Protein AF-0000000072976002 (afdb_homodimer)

Nearest PDB structures (foldseek):
  1bcm-assembly1_B  TM=6.463E-01  e=1.129E-05  Muvirus mu
  4fcy-assembly1_A  TM=5.906E-01  e=7.672E-06  Muvirus mu
  7ouf-assembly1_D  TM=6.212E-01  e=3.368E-05  Simian T-lymphotropic virus 1
  7pel-assembly1_D  TM=5.769E-01  e=2.604E-05  Simian T-lymphotropic virus 1
  6ozq-assembly1_A  TM=4.167E-01  e=3.322E-01  Mus musculus

Structure (mmCIF, N/CA/C/O backbone):
data_AF-0000000072976002-model_v1
#
loop_
_entity.id
_entity.type
_entity.pdbx_description
1 polymer 'IS3-family transposase'
#
loop_
_atom_site.group_PDB
_atom_site.id
_atom_site.type_symbol
_atom_site.label_atom_id
_atom_site.label_alt_id
_atom_site.label_comp_id
_atom_site.label_asym_id
_atom_site.label_entity_id
_atom_site.label_seq_id
_atom_site.pdbx_PDB_ins_code
_atom_site.Cartn_x
_atom_site.Cartn_y
_atom_site.Cartn_z
_atom_site.occupancy
_atom_site.B_iso_or_equiv
_atom_site.auth_seq_id
_atom_site.auth_comp_id
_atom_site.auth_asym_id
_atom_site.auth_atom_id
_atom_site.pdbx_PDB_model_num
ATOM 1 N N . MET A 1 1 ? 20.5 -6.934 13.383 1 29.19 1 MET A N 1
ATOM 2 C CA . MET A 1 1 ? 19.312 -7.742 13.117 1 29.19 1 MET A CA 1
ATOM 3 C C . MET A 1 1 ? 18.281 -6.945 12.32 1 29.19 1 MET A C 1
ATOM 5 O O . MET A 1 1 ? 18.062 -5.766 12.602 1 29.19 1 MET A O 1
ATOM 9 N N . ASN A 1 2 ? 18.062 -7.188 10.977 1 39.38 2 ASN A N 1
ATOM 10 C CA . ASN A 1 2 ? 17.438 -6.547 9.828 1 39.38 2 ASN A CA 1
ATOM 11 C C . ASN A 1 2 ? 15.953 -6.297 10.055 1 39.38 2 ASN A C 1
ATOM 13 O O . ASN A 1 2 ? 15.125 -7.176 9.812 1 39.38 2 ASN A O 1
ATOM 17 N N . ARG A 1 3 ? 15.664 -5.523 11.078 1 44.59 3 ARG A N 1
ATOM 18 C CA . ARG A 1 3 ? 14.383 -5.102 11.641 1 44.59 3 ARG A CA 1
ATOM 19 C C . ARG A 1 3 ? 13.391 -4.73 10.539 1 44.59 3 ARG A C 1
ATOM 21 O O . ARG A 1 3 ? 12.203 -4.547 10.797 1 44.59 3 ARG A O 1
ATOM 28 N N . LEU A 1 4 ? 13.961 -4.766 9.273 1 53.09 4 LEU A N 1
ATOM 29 C CA . LEU A 1 4 ? 13.211 -4.141 8.188 1 53.09 4 LEU A CA 1
ATOM 30 C C . LEU A 1 4 ? 12.188 -5.105 7.605 1 53.09 4 LEU A C 1
ATOM 32 O O . LEU A 1 4 ? 11.188 -4.68 7.016 1 53.09 4 LEU A O 1
ATOM 36 N N . PHE A 1 5 ? 12.523 -6.477 8 1 61.25 5 PHE A N 1
ATOM 37 C CA . PHE A 1 5 ? 11.648 -7.426 7.324 1 61.25 5 PHE A CA 1
ATOM 38 C C . PHE A 1 5 ? 10.805 -8.195 8.328 1 61.25 5 PHE A C 1
ATOM 40 O O . PHE A 1 5 ? 11.32 -8.688 9.336 1 61.25 5 PHE A O 1
ATOM 47 N N . LYS A 1 6 ? 9.586 -8.141 8.172 1 74.19 6 LYS A N 1
ATOM 48 C CA . LYS A 1 6 ? 8.688 -8.992 8.945 1 74.19 6 LYS A CA 1
ATOM 49 C C . LYS A 1 6 ? 9.047 -10.469 8.781 1 74.19 6 LYS A C 1
ATOM 51 O O . LYS A 1 6 ? 8.984 -11.234 9.75 1 74.19 6 LYS A O 1
ATOM 56 N N . ALA A 1 7 ? 9.469 -10.93 7.582 1 86.38 7 ALA A N 1
ATOM 57 C CA . ALA A 1 7 ? 10.047 -12.242 7.289 1 86.38 7 ALA A CA 1
ATOM 58 C C . ALA A 1 7 ? 11.531 -12.125 6.965 1 86.38 7 ALA A C 1
ATOM 60 O O . ALA A 1 7 ? 11.922 -11.344 6.102 1 86.38 7 ALA A O 1
ATOM 61 N N . ASP A 1 8 ? 12.336 -12.977 7.633 1 88.44 8 ASP A N 1
ATOM 62 C CA . ASP A 1 8 ? 13.773 -12.734 7.586 1 88.44 8 ASP A CA 1
ATOM 63 C C . ASP A 1 8 ? 14.438 -13.555 6.484 1 88.44 8 ASP A C 1
ATOM 65 O O . ASP A 1 8 ? 15.664 -13.555 6.352 1 88.44 8 ASP A O 1
ATOM 69 N N . ARG A 1 9 ? 13.648 -14.297 5.738 1 90.69 9 ARG A N 1
ATOM 70 C CA . ARG A 1 9 ? 14.18 -15.031 4.598 1 90.69 9 ARG A CA 1
ATOM 71 C C . ARG A 1 9 ? 13.102 -15.266 3.545 1 90.69 9 ARG A C 1
ATOM 73 O O . ARG A 1 9 ? 11.914 -15.312 3.867 1 90.69 9 ARG A O 1
ATOM 80 N N . PRO A 1 10 ? 13.562 -15.508 2.303 1 91.44 10 PRO A N 1
ATOM 81 C CA . PRO A 1 10 ? 12.594 -15.859 1.26 1 91.44 10 PRO A CA 1
ATOM 82 C C . PRO A 1 10 ? 11.844 -17.156 1.565 1 91.44 10 PRO A C 1
ATOM 84 O O . PRO A 1 10 ? 12.414 -18.094 2.125 1 91.44 10 PRO A O 1
ATOM 87 N N . ASN A 1 11 ? 10.523 -17.234 1.225 1 91.25 11 ASN A N 1
ATOM 88 C CA . ASN A 1 11 ? 9.672 -18.422 1.303 1 91.25 11 ASN A CA 1
ATOM 89 C C . ASN A 1 11 ? 9.398 -18.812 2.75 1 91.25 11 ASN A C 1
ATOM 91 O O . ASN A 1 11 ? 9.148 -19.984 3.043 1 91.25 11 ASN A O 1
ATOM 95 N N . LYS A 1 12 ? 9.562 -17.906 3.623 1 90.38 12 LYS A N 1
ATOM 96 C CA . LYS A 1 12 ? 9.148 -18.141 5.004 1 90.38 12 LYS A CA 1
ATOM 97 C C . LYS A 1 12 ? 7.656 -17.906 5.188 1 90.38 12 LYS A C 1
ATOM 99 O O . LYS A 1 12 ? 6.984 -18.641 5.91 1 90.38 12 LYS A O 1
ATOM 104 N N . LEU A 1 13 ? 7.18 -16.875 4.555 1 92.19 13 LEU A N 1
ATOM 105 C CA . LEU A 1 13 ? 5.793 -16.453 4.684 1 92.19 13 LEU A CA 1
ATOM 106 C C . LEU A 1 13 ? 5.262 -15.906 3.363 1 92.19 13 LEU A C 1
ATOM 108 O O . LEU A 1 13 ? 5.84 -14.977 2.797 1 92.19 13 LEU A O 1
ATOM 112 N N . TRP A 1 14 ? 4.207 -16.594 2.891 1 93.81 14 TRP A N 1
ATOM 113 C CA . TRP A 1 14 ? 3.484 -16.109 1.723 1 93.81 14 TRP A CA 1
ATOM 114 C C . TRP A 1 14 ? 2.104 -15.594 2.113 1 93.81 14 TRP A C 1
ATOM 116 O O . TRP A 1 14 ? 1.429 -16.188 2.957 1 93.81 14 TRP A O 1
ATOM 126 N N . VAL A 1 15 ? 1.737 -14.539 1.536 1 94.19 15 VAL A N 1
ATOM 127 C CA . VAL A 1 15 ? 0.404 -13.977 1.731 1 94.19 15 VAL A CA 1
ATOM 128 C C . VAL A 1 15 ? -0.344 -13.945 0.401 1 94.19 15 VAL A C 1
ATOM 130 O O . VAL A 1 15 ? 0.225 -13.578 -0.63 1 94.19 15 VAL A O 1
ATOM 133 N N . SER A 1 16 ? -1.584 -14.359 0.44 1 93.69 16 SER A N 1
ATOM 134 C CA . SER A 1 16 ? -2.377 -14.391 -0.785 1 93.69 16 SER A CA 1
ATOM 135 C C . SER A 1 16 ? -3.639 -13.547 -0.651 1 93.69 16 SER A C 1
ATOM 137 O O . SER A 1 16 ? -4.254 -13.5 0.415 1 93.69 16 SER A O 1
ATOM 139 N N . ASP A 1 17 ? -3.971 -12.891 -1.642 1 93.25 17 ASP A N 1
ATOM 140 C CA . ASP A 1 17 ? -5.199 -12.117 -1.782 1 93.25 17 ASP A CA 1
ATOM 141 C C . ASP A 1 17 ? -5.664 -12.086 -3.234 1 93.25 17 ASP A C 1
ATOM 143 O O . ASP A 1 17 ? -5.027 -12.672 -4.109 1 93.25 17 ASP A O 1
ATOM 147 N N . PHE A 1 18 ? -6.828 -11.547 -3.414 1 93.12 18 PHE A N 1
ATOM 148 C CA . PHE A 1 18 ? -7.328 -11.453 -4.781 1 93.12 18 PHE A CA 1
ATOM 149 C C . PHE A 1 18 ? -8.055 -10.125 -4.996 1 93.12 18 PHE A C 1
ATOM 151 O O . PHE A 1 18 ? -8.32 -9.398 -4.039 1 93.12 18 PHE A O 1
ATOM 158 N N . THR A 1 19 ? -8.297 -9.82 -6.223 1 94.12 19 THR A N 1
ATOM 159 C CA . THR A 1 19 ? -9.125 -8.688 -6.621 1 94.12 19 THR A CA 1
ATOM 160 C C . THR A 1 19 ? -9.984 -9.055 -7.832 1 94.12 19 THR A C 1
ATOM 162 O O . THR A 1 19 ? -9.812 -10.117 -8.422 1 94.12 19 THR A O 1
ATOM 165 N N . TYR A 1 20 ? -10.93 -8.266 -8.102 1 94 20 TYR A N 1
ATOM 166 C CA . TYR A 1 20 ? -11.75 -8.484 -9.289 1 94 20 TYR A CA 1
ATOM 167 C C . TYR A 1 20 ? -11.586 -7.34 -10.273 1 94 20 TYR A C 1
ATOM 169 O O . TYR A 1 20 ? -11.297 -6.207 -9.883 1 94 20 TYR A O 1
ATOM 177 N N . VAL A 1 21 ? -11.781 -7.605 -11.539 1 96.88 21 VAL A N 1
ATOM 178 C CA . VAL A 1 21 ? -11.648 -6.691 -12.672 1 96.88 21 VAL A CA 1
ATOM 179 C C . VAL A 1 21 ? -12.859 -6.82 -13.586 1 96.88 21 VAL A C 1
ATOM 181 O O . VAL A 1 21 ? -13.07 -7.863 -14.211 1 96.88 21 VAL A O 1
ATOM 184 N N . PRO A 1 22 ? -13.648 -5.762 -13.672 1 96.56 22 PRO A N 1
ATOM 185 C CA . PRO A 1 22 ? -14.75 -5.824 -14.633 1 96.56 22 PRO A CA 1
ATOM 186 C C . PRO A 1 22 ? -14.266 -5.785 -16.078 1 96.56 22 PRO A C 1
ATOM 188 O O . PRO A 1 22 ? -13.367 -5.008 -16.422 1 96.56 22 PRO A O 1
ATOM 191 N N . THR A 1 23 ? -14.852 -6.648 -16.891 1 97.94 23 THR A N 1
ATOM 192 C CA . THR A 1 23 ? -14.586 -6.656 -18.312 1 97.94 23 THR A CA 1
ATOM 193 C C . THR A 1 23 ? -15.891 -6.684 -19.109 1 97.94 23 THR A C 1
ATOM 195 O O . THR A 1 23 ? -16.969 -6.859 -18.531 1 97.94 23 THR A O 1
ATOM 198 N N . TRP A 1 24 ? -15.773 -6.492 -20.406 1 97.38 24 TRP A N 1
ATOM 199 C CA . TRP A 1 24 ? -16.953 -6.559 -21.266 1 97.38 24 TRP A CA 1
ATOM 200 C C . TRP A 1 24 ? -17.562 -7.957 -21.234 1 97.38 24 TRP A C 1
ATOM 202 O O . TRP A 1 24 ? -18.781 -8.109 -21.406 1 97.38 24 TRP A O 1
ATOM 212 N N . SER A 1 25 ? -16.797 -8.945 -21.078 1 96.81 25 SER A N 1
ATOM 213 C CA . SER A 1 25 ? -17.25 -10.336 -21.125 1 96.81 25 SER A CA 1
ATOM 214 C C . SER A 1 25 ? -17.625 -10.852 -19.734 1 96.81 25 SER A C 1
ATOM 216 O O . SER A 1 25 ? -17.953 -12.031 -19.578 1 96.81 25 SER A O 1
ATOM 218 N N . GLY A 1 26 ? -17.5 -9.992 -18.766 1 96.56 26 GLY A N 1
ATOM 219 C CA . GLY A 1 26 ? -17.812 -10.391 -17.406 1 96.56 26 GLY A CA 1
ATOM 220 C C . GLY A 1 26 ? -16.719 -10.07 -16.406 1 96.56 26 GLY A C 1
ATOM 221 O O . GLY A 1 26 ? -15.703 -9.453 -16.766 1 96.56 26 GLY A O 1
ATOM 222 N N . THR A 1 27 ? -16.844 -10.547 -15.219 1 96.19 27 THR A N 1
ATOM 223 C CA . THR A 1 27 ? -15.891 -10.258 -14.156 1 96.19 27 THR A CA 1
ATOM 224 C C . THR A 1 27 ? -14.719 -11.242 -14.203 1 96.19 27 THR A C 1
ATOM 226 O O . THR A 1 27 ? -14.922 -12.445 -14.367 1 96.19 27 THR A O 1
ATOM 229 N N . VAL A 1 28 ? -13.547 -10.688 -14.07 1 97.12 28 VAL A N 1
ATOM 230 C CA . VAL A 1 28 ? -12.328 -11.484 -13.969 1 97.12 28 VAL A CA 1
ATOM 231 C C . VAL A 1 28 ? -11.734 -11.336 -12.57 1 97.12 28 VAL A C 1
ATOM 233 O O . VAL A 1 28 ? -11.664 -10.234 -12.031 1 97.12 28 VAL A O 1
ATOM 236 N N . TYR A 1 29 ? -11.305 -12.508 -11.992 1 95.31 29 TYR A N 1
ATOM 237 C CA . TYR A 1 29 ? -10.625 -12.523 -10.695 1 95.31 29 TYR A CA 1
ATOM 238 C C . TYR A 1 29 ? -9.125 -12.711 -10.875 1 95.31 29 TYR A C 1
ATOM 240 O O . TYR A 1 29 ? -8.688 -13.5 -11.719 1 95.31 29 TYR A O 1
ATOM 248 N N . VAL A 1 30 ? -8.391 -11.969 -10.148 1 96.88 30 VAL A N 1
ATOM 249 C CA . VAL A 1 30 ? -6.938 -12.094 -10.18 1 96.88 30 VAL A CA 1
ATOM 250 C C . VAL A 1 30 ? -6.414 -12.359 -8.766 1 96.88 30 VAL A C 1
ATOM 252 O O . VAL A 1 30 ? -6.637 -11.555 -7.855 1 96.88 30 VAL A O 1
ATOM 255 N N . ALA A 1 31 ? -5.746 -13.438 -8.602 1 96.12 31 ALA A N 1
ATOM 256 C CA . ALA A 1 31 ? -5.133 -13.773 -7.32 1 96.12 31 ALA A CA 1
ATOM 257 C C . ALA A 1 31 ? -3.621 -13.57 -7.363 1 96.12 31 ALA A C 1
ATOM 259 O O . ALA A 1 31 ? -2.984 -13.836 -8.391 1 96.12 31 ALA A O 1
ATOM 260 N N . PHE A 1 32 ? -3.061 -13.133 -6.285 1 97.06 32 PHE A N 1
ATOM 261 C CA . PHE A 1 32 ? -1.62 -12.961 -6.137 1 97.06 32 PHE A CA 1
ATOM 262 C C . PHE A 1 32 ? -1.111 -13.711 -4.91 1 97.06 32 PHE A C 1
ATOM 264 O O . PHE A 1 32 ? -1.807 -13.797 -3.896 1 97.06 32 PHE A O 1
ATOM 271 N N . VAL A 1 33 ? 0.021 -14.242 -4.996 1 96.25 33 VAL A N 1
ATOM 272 C CA . VAL A 1 33 ? 0.796 -14.789 -3.883 1 96.25 33 VAL A CA 1
ATOM 273 C C . VAL A 1 33 ? 2.076 -13.969 -3.701 1 96.25 33 VAL A C 1
ATOM 275 O O . VAL A 1 33 ? 2.891 -13.867 -4.621 1 96.25 33 VAL A O 1
ATOM 278 N N . ILE A 1 34 ? 2.254 -13.414 -2.523 1 97.06 34 ILE A N 1
ATOM 279 C CA . ILE A 1 34 ? 3.344 -12.477 -2.271 1 97.06 34 ILE A CA 1
ATOM 280 C C . ILE A 1 34 ? 4.266 -13.039 -1.191 1 97.06 34 ILE A C 1
ATOM 282 O O . ILE A 1 34 ? 3.809 -13.438 -0.118 1 97.06 34 ILE A O 1
ATOM 286 N N . ASP A 1 35 ? 5.48 -13.156 -1.492 1 95.69 35 ASP A N 1
ATOM 287 C CA . ASP A 1 35 ? 6.488 -13.477 -0.486 1 95.69 35 ASP A CA 1
ATOM 288 C C . ASP A 1 35 ? 6.805 -12.258 0.38 1 95.69 35 ASP A C 1
ATOM 290 O O . ASP A 1 35 ? 7.27 -11.234 -0.126 1 95.69 35 ASP A O 1
ATOM 294 N N . VAL A 1 36 ? 6.629 -12.375 1.666 1 95 36 VAL A N 1
ATOM 295 C CA . VAL A 1 36 ? 6.664 -11.25 2.592 1 95 36 VAL A CA 1
ATOM 296 C C . VAL A 1 36 ? 8.094 -10.719 2.709 1 95 36 VAL A C 1
ATOM 298 O O . VAL A 1 36 ? 8.297 -9.523 2.922 1 95 36 VAL A O 1
ATOM 301 N N . PHE A 1 37 ? 9.086 -11.547 2.572 1 93.94 37 PHE A N 1
ATOM 302 C CA . PHE A 1 37 ? 10.484 -11.172 2.756 1 93.94 37 PHE A CA 1
ATOM 303 C C . PHE A 1 37 ? 10.836 -9.961 1.899 1 93.94 37 PHE A C 1
ATOM 305 O O . PHE A 1 37 ? 11.227 -8.914 2.424 1 93.94 37 PHE A O 1
ATOM 312 N N . ALA A 1 38 ? 10.57 -10.047 0.583 1 94.94 38 ALA A N 1
ATOM 313 C CA . ALA A 1 38 ? 10.969 -8.992 -0.346 1 94.94 38 ALA A CA 1
ATOM 314 C C . ALA A 1 38 ? 9.758 -8.43 -1.093 1 94.94 38 ALA A C 1
ATOM 316 O O . ALA A 1 38 ? 9.914 -7.727 -2.092 1 94.94 38 ALA A O 1
ATOM 317 N N . ARG A 1 39 ? 8.602 -8.852 -0.697 1 96.06 39 ARG A N 1
ATOM 318 C CA . ARG A 1 39 ? 7.355 -8.43 -1.33 1 96.06 39 ARG A CA 1
ATOM 319 C C . ARG A 1 39 ? 7.305 -8.883 -2.785 1 96.06 39 ARG A C 1
ATOM 321 O O . ARG A 1 39 ? 6.723 -8.203 -3.633 1 96.06 39 ARG A O 1
ATOM 328 N N . ARG A 1 40 ? 7.98 -9.945 -3.033 1 97.25 40 ARG A N 1
ATOM 329 C CA . ARG A 1 40 ? 7.996 -10.492 -4.387 1 97.25 40 ARG A CA 1
ATOM 330 C C . ARG A 1 40 ? 6.699 -11.234 -4.688 1 97.25 40 ARG A C 1
ATOM 332 O O . ARG A 1 40 ? 6.203 -11.992 -3.852 1 97.25 40 ARG A O 1
ATOM 339 N N . ILE A 1 41 ? 6.148 -10.938 -5.836 1 98.12 41 ILE A N 1
ATOM 340 C CA . ILE A 1 41 ? 5.02 -11.75 -6.293 1 98.12 41 ILE A CA 1
ATOM 341 C C . ILE A 1 41 ? 5.527 -13.078 -6.836 1 98.12 41 ILE A C 1
ATOM 343 O O . ILE A 1 41 ? 6.203 -13.125 -7.867 1 98.12 41 ILE A O 1
ATOM 347 N N . VAL A 1 42 ? 5.188 -14.172 -6.156 1 96.94 42 VAL A N 1
ATOM 348 C CA . VAL A 1 42 ? 5.773 -15.461 -6.492 1 96.94 42 VAL A CA 1
ATOM 349 C C . VAL A 1 42 ? 4.758 -16.312 -7.254 1 96.94 42 VAL A C 1
ATOM 351 O O . VAL A 1 42 ? 5.113 -17.344 -7.832 1 96.94 42 VAL A O 1
ATOM 354 N N . GLY A 1 43 ? 3.537 -15.891 -7.289 1 96.75 43 GLY A N 1
ATOM 355 C CA . GLY A 1 43 ? 2.479 -16.547 -8.047 1 96.75 43 GLY A CA 1
ATOM 356 C C . GLY A 1 43 ? 1.3 -15.633 -8.328 1 96.75 43 GLY A C 1
ATOM 357 O O . GLY A 1 43 ? 1.058 -14.68 -7.594 1 96.75 43 GLY A O 1
ATOM 358 N N . TRP A 1 44 ? 0.582 -15.953 -9.383 1 97.31 44 TRP A N 1
ATOM 359 C CA . TRP A 1 44 ? -0.654 -15.258 -9.719 1 97.31 44 TRP A CA 1
ATOM 360 C C . TRP A 1 44 ? -1.479 -16.047 -10.727 1 97.31 44 TRP A C 1
ATOM 362 O O . TRP A 1 44 ? -0.945 -16.906 -11.438 1 97.31 44 TRP A O 1
ATOM 372 N N . ARG A 1 45 ? -2.775 -15.812 -10.641 1 96.5 45 ARG A N 1
ATOM 373 C CA . ARG A 1 45 ? -3.686 -16.5 -11.555 1 96.5 45 ARG A CA 1
ATOM 374 C C . ARG A 1 45 ? -4.914 -15.641 -11.844 1 96.5 45 ARG A C 1
ATOM 376 O O . ARG A 1 45 ? -5.398 -14.922 -10.969 1 96.5 45 ARG A O 1
ATOM 383 N N . THR A 1 46 ? -5.355 -15.688 -13.047 1 96.88 46 THR A N 1
ATOM 384 C CA . THR A 1 46 ? -6.633 -15.094 -13.422 1 96.88 46 THR A CA 1
ATOM 385 C C . THR A 1 46 ? -7.695 -16.172 -13.625 1 96.88 46 THR A C 1
ATOM 387 O O . THR A 1 46 ? -7.379 -17.297 -14 1 96.88 46 THR A O 1
ATOM 390 N N . SER A 1 47 ? -8.891 -15.812 -13.32 1 95.62 47 SER A N 1
ATOM 391 C CA . SER A 1 47 ? -10.016 -16.719 -13.5 1 95.62 47 SER A CA 1
ATOM 392 C C . SER A 1 47 ? -11.312 -15.961 -13.727 1 95.62 47 SER A C 1
ATOM 394 O O . SER A 1 47 ? -11.453 -14.812 -13.297 1 95.62 47 SER A O 1
ATOM 396 N N . THR A 1 48 ? -12.289 -16.578 -14.398 1 95 48 THR A N 1
ATOM 397 C CA . THR A 1 48 ? -13.609 -15.984 -14.57 1 95 48 THR A CA 1
ATOM 398 C C . THR A 1 48 ? -14.562 -16.453 -13.477 1 95 48 THR A C 1
ATOM 400 O O . THR A 1 48 ? -15.734 -16.062 -13.453 1 95 48 THR A O 1
ATOM 403 N N . SER A 1 49 ? -14.023 -17.266 -12.578 1 89.81 49 SER A N 1
ATOM 404 C CA . SER A 1 49 ? -14.844 -17.766 -11.477 1 89.81 49 SER A CA 1
ATOM 405 C C . SER A 1 49 ? -14.125 -17.594 -10.141 1 89.81 49 SER A C 1
ATOM 407 O O . SER A 1 49 ? -12.906 -17.75 -10.062 1 89.81 49 SER A O 1
ATOM 409 N N . MET A 1 50 ? -14.938 -17.219 -9.227 1 84.25 50 MET A N 1
ATOM 410 C CA . MET A 1 50 ? -14.406 -17.078 -7.875 1 84.25 50 MET A CA 1
ATOM 411 C C . MET A 1 50 ? -14.445 -18.391 -7.117 1 84.25 50 MET A C 1
ATOM 413 O O . MET A 1 50 ? -15.344 -18.625 -6.305 1 84.25 50 MET A O 1
ATOM 417 N N . LYS A 1 51 ? -13.602 -19.281 -7.465 1 82.25 51 LYS A N 1
ATOM 418 C CA . LYS A 1 51 ? -13.523 -20.562 -6.785 1 82.25 51 LYS A CA 1
ATOM 419 C C . LYS A 1 51 ? -12.188 -20.719 -6.059 1 82.25 51 LYS A C 1
ATOM 421 O O . LYS A 1 51 ? -11.188 -20.109 -6.445 1 82.25 51 LYS A O 1
ATOM 426 N N . THR A 1 52 ? -12.258 -21.5 -5.098 1 78.94 52 THR A N 1
ATOM 427 C CA . THR A 1 52 ? -11.07 -21.797 -4.305 1 78.94 52 THR A CA 1
ATOM 428 C C . THR A 1 52 ? -9.914 -22.219 -5.207 1 78.94 52 THR A C 1
ATOM 430 O O . THR A 1 52 ? -8.758 -21.906 -4.938 1 78.94 52 THR A O 1
ATOM 433 N N . GLN A 1 53 ? -10.359 -22.812 -6.223 1 82.75 53 GLN A N 1
ATOM 434 C CA . GLN A 1 53 ? -9.367 -23.453 -7.078 1 82.75 53 GLN A CA 1
ATOM 435 C C . GLN A 1 53 ? -8.453 -22.422 -7.734 1 82.75 53 GLN A C 1
ATOM 437 O O . GLN A 1 53 ? -7.266 -22.672 -7.941 1 82.75 53 GLN A O 1
ATOM 442 N N . PHE A 1 54 ? -8.945 -21.25 -8.023 1 85.06 54 PHE A N 1
ATOM 443 C CA . PHE A 1 54 ? -8.094 -20.312 -8.742 1 85.06 54 PHE A CA 1
ATOM 444 C C . PHE A 1 54 ? -6.996 -19.766 -7.832 1 85.06 54 PHE A C 1
ATOM 446 O O . PHE A 1 54 ? -5.867 -19.547 -8.273 1 85.06 54 PHE A O 1
ATOM 453 N N . VAL A 1 55 ? -7.312 -19.688 -6.52 1 86 55 VAL A N 1
ATOM 454 C CA . VAL A 1 55 ? -6.301 -19.266 -5.559 1 86 55 VAL A CA 1
ATOM 455 C C . VAL A 1 55 ? -5.273 -20.375 -5.359 1 86 55 VAL A C 1
ATOM 457 O O . VAL A 1 55 ? -4.07 -20.109 -5.305 1 86 55 VAL A O 1
ATOM 460 N N . LEU A 1 56 ? -5.805 -21.594 -5.293 1 86.44 56 LEU A N 1
ATOM 461 C CA . LEU A 1 56 ? -4.922 -22.734 -5.137 1 86.44 56 LEU A CA 1
ATOM 462 C C . LEU A 1 56 ? -3.99 -22.875 -6.336 1 86.44 56 LEU A C 1
ATOM 464 O O . LEU A 1 56 ? -2.83 -23.266 -6.184 1 86.44 56 LEU A O 1
ATOM 468 N N . ASP A 1 57 ? -4.508 -22.562 -7.473 1 89.5 57 ASP A N 1
ATOM 469 C CA . ASP A 1 57 ? -3.686 -22.609 -8.68 1 89.5 57 ASP A CA 1
ATOM 470 C C . ASP A 1 57 ? -2.543 -21.594 -8.602 1 89.5 57 ASP A C 1
ATOM 472 O O . ASP A 1 57 ? -1.425 -21.891 -9.039 1 89.5 57 ASP A O 1
ATOM 476 N N . ALA A 1 58 ? -2.812 -20.422 -8.117 1 92.38 58 ALA A N 1
ATOM 477 C CA . ALA A 1 58 ? -1.769 -19.422 -7.938 1 92.38 58 ALA A CA 1
ATOM 478 C C . ALA A 1 58 ? -0.699 -19.906 -6.965 1 92.38 58 ALA A C 1
ATOM 480 O O . ALA A 1 58 ? 0.496 -19.703 -7.195 1 92.38 58 ALA A O 1
ATOM 481 N N . LEU A 1 59 ? -1.161 -20.547 -5.934 1 89.56 59 LEU A N 1
ATOM 482 C CA . LEU A 1 59 ? -0.248 -21.078 -4.934 1 89.5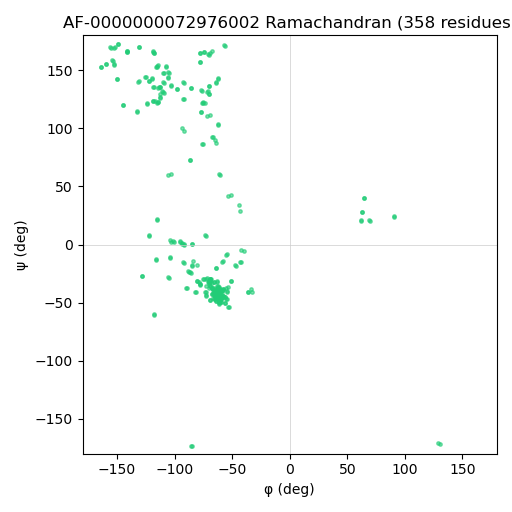6 59 LEU A CA 1
ATOM 483 C C . LEU A 1 59 ? 0.603 -22.203 -5.52 1 89.56 59 LEU A C 1
ATOM 485 O O . LEU A 1 59 ? 1.81 -22.266 -5.277 1 89.56 59 LEU A O 1
ATOM 489 N N . GLU A 1 60 ? -0.047 -23.078 -6.211 1 87.69 60 GLU A N 1
ATOM 490 C CA . GLU A 1 60 ? 0.666 -24.172 -6.855 1 87.69 60 GLU A CA 1
ATOM 491 C C . GLU A 1 60 ? 1.706 -23.656 -7.844 1 87.69 60 GLU A C 1
ATOM 493 O O . GLU A 1 60 ? 2.82 -24.172 -7.914 1 87.69 60 GLU A O 1
ATOM 498 N N . GLN A 1 61 ? 1.323 -22.625 -8.562 1 90.62 61 GLN A N 1
ATOM 499 C CA . GLN A 1 61 ? 2.273 -21.984 -9.461 1 90.62 61 GLN A CA 1
ATOM 500 C C . GLN A 1 61 ? 3.494 -21.484 -8.695 1 90.62 61 GLN A C 1
ATOM 502 O O . GLN A 1 61 ? 4.629 -21.641 -9.148 1 90.62 61 GLN A O 1
ATOM 507 N N . ALA A 1 62 ? 3.268 -20.891 -7.617 1 91.81 62 ALA A N 1
ATOM 508 C CA . ALA A 1 62 ? 4.348 -20.359 -6.789 1 91.81 62 ALA A CA 1
ATOM 509 C C . ALA A 1 62 ? 5.258 -21.469 -6.289 1 91.81 62 ALA A C 1
ATOM 511 O O . ALA A 1 62 ? 6.484 -21.359 -6.344 1 91.81 62 ALA A O 1
ATOM 512 N N . ILE A 1 63 ? 4.652 -22.547 -5.828 1 86.19 63 ILE A N 1
ATOM 513 C CA . ILE A 1 63 ? 5.398 -23.688 -5.281 1 86.19 63 ILE A CA 1
ATOM 514 C C . ILE A 1 63 ? 6.273 -24.297 -6.371 1 86.19 63 ILE A C 1
ATOM 516 O O . ILE A 1 63 ? 7.449 -24.594 -6.145 1 86.19 63 ILE A O 1
ATOM 520 N N . TRP A 1 64 ? 5.746 -24.438 -7.492 1 84.44 64 TRP A N 1
ATOM 521 C CA . TRP A 1 64 ? 6.473 -25.031 -8.602 1 84.44 64 TRP A CA 1
ATOM 522 C C . TRP A 1 64 ? 7.645 -24.156 -9.031 1 84.44 64 TRP A C 1
ATOM 524 O O . TRP A 1 64 ? 8.734 -24.656 -9.312 1 84.44 64 TRP A O 1
ATOM 534 N N . GLN A 1 65 ? 7.406 -22.922 -9.031 1 83.12 65 GLN A N 1
ATOM 535 C CA . GLN A 1 65 ? 8.445 -21.984 -9.461 1 83.12 65 GLN A CA 1
ATOM 536 C C . GLN A 1 65 ? 9.578 -21.922 -8.438 1 83.12 65 GLN A C 1
ATOM 538 O O . GLN A 1 65 ? 10.734 -21.688 -8.797 1 83.12 65 GLN A O 1
ATOM 543 N N . ARG A 1 66 ? 9.211 -22.062 -7.273 1 82.75 66 ARG A N 1
ATOM 544 C CA . ARG A 1 66 ? 10.211 -21.891 -6.223 1 82.75 66 ARG A CA 1
ATOM 545 C C . ARG A 1 66 ? 10.867 -23.219 -5.867 1 82.75 66 ARG A C 1
ATOM 547 O O . ARG A 1 66 ? 11.875 -23.25 -5.148 1 82.75 66 ARG A O 1
ATOM 554 N N . LYS A 1 67 ? 10.32 -24.359 -6.246 1 69.31 67 LYS A N 1
ATOM 555 C CA . LYS A 1 67 ? 10.906 -25.672 -5.992 1 69.31 67 LYS A CA 1
ATOM 556 C C . LYS A 1 67 ? 12.234 -25.828 -6.73 1 69.31 67 LYS A C 1
ATOM 558 O O . LYS A 1 67 ? 12.344 -25.469 -7.902 1 69.31 67 LYS A O 1
ATOM 563 N N . THR A 1 68 ? 13.305 -25.422 -6.125 1 56.22 68 THR A N 1
ATOM 564 C CA . THR A 1 68 ? 14.594 -25.75 -6.719 1 56.22 68 THR A CA 1
ATOM 565 C C . THR A 1 68 ? 14.805 -27.266 -6.738 1 56.22 68 THR A C 1
ATOM 567 O O . THR A 1 68 ? 14.227 -27.984 -5.918 1 56.22 68 THR A O 1
ATOM 570 N N . PRO A 1 69 ? 15.398 -27.859 -7.852 1 49.03 69 PRO A N 1
ATOM 571 C CA . PRO A 1 69 ? 15.75 -29.281 -7.836 1 49.03 69 PRO A CA 1
ATOM 572 C C . PRO A 1 69 ? 16.25 -29.75 -6.469 1 49.03 69 PRO A C 1
ATOM 574 O O . PRO A 1 69 ? 15.992 -30.875 -6.066 1 49.03 69 PRO A O 1
ATOM 577 N N . ASP A 1 70 ? 17.047 -28.938 -5.844 1 46.03 70 ASP A N 1
ATOM 578 C CA . ASP A 1 70 ? 17.688 -29.344 -4.598 1 46.03 70 ASP A CA 1
ATOM 579 C C . ASP A 1 70 ? 16.781 -29.078 -3.4 1 46.03 70 ASP A C 1
ATOM 581 O O . ASP A 1 70 ? 17.047 -29.547 -2.295 1 46.03 70 ASP A O 1
ATOM 585 N N . ASN A 1 71 ? 15.875 -28.172 -3.482 1 47.88 71 ASN A N 1
ATOM 586 C CA . ASN A 1 71 ? 15.062 -27.797 -2.336 1 47.88 71 ASN A CA 1
ATOM 587 C C . ASN A 1 71 ? 13.656 -28.391 -2.424 1 47.88 71 ASN A C 1
ATOM 589 O O . ASN A 1 71 ? 12.727 -27.734 -2.873 1 47.88 71 ASN A O 1
ATOM 593 N N . LYS A 1 72 ? 13.531 -29.625 -2.463 1 45.03 72 LYS A N 1
ATOM 594 C CA . LYS A 1 72 ? 12.289 -30.406 -2.361 1 45.03 72 LYS A CA 1
ATOM 595 C C . LYS A 1 72 ? 11.445 -29.922 -1.186 1 45.03 72 LYS A C 1
ATOM 597 O O . LYS A 1 72 ? 10.336 -30.422 -0.977 1 45.03 72 LYS A O 1
ATOM 602 N N . ALA A 1 73 ? 12.008 -29.188 -0.242 1 45.62 73 ALA A N 1
ATOM 603 C CA . ALA A 1 73 ? 11.461 -28.984 1.101 1 45.62 73 ALA A CA 1
ATOM 604 C C . ALA A 1 73 ? 10.461 -27.844 1.122 1 45.62 73 ALA A C 1
ATOM 606 O O . ALA A 1 73 ? 10.016 -27.422 2.191 1 45.62 73 ALA A O 1
ATOM 607 N N . LEU A 1 74 ? 10.133 -27.141 0.024 1 48.53 74 LEU A N 1
ATOM 608 C CA . LEU A 1 74 ? 9.102 -26.156 0.344 1 48.53 74 LEU A CA 1
ATOM 609 C C . LEU A 1 74 ? 7.91 -26.812 1.017 1 48.53 74 LEU A C 1
ATOM 611 O O . LEU A 1 74 ? 6.988 -27.281 0.339 1 48.53 74 LEU A O 1
ATOM 615 N N . VAL A 1 75 ? 8.086 -27.766 1.971 1 43.41 75 VAL A N 1
ATOM 616 C CA . VAL A 1 75 ? 7.027 -28.469 2.68 1 43.41 75 VAL A CA 1
ATOM 617 C C . VAL A 1 75 ? 6.188 -27.484 3.482 1 43.41 75 VAL A C 1
ATOM 619 O O . VAL A 1 75 ? 6.727 -26.656 4.219 1 43.41 75 VAL A O 1
ATOM 622 N N . HIS A 1 76 ? 4.941 -27.141 2.971 1 45.41 76 HIS A N 1
ATOM 623 C CA . HIS A 1 76 ? 3.914 -26.406 3.693 1 45.41 76 HIS A CA 1
A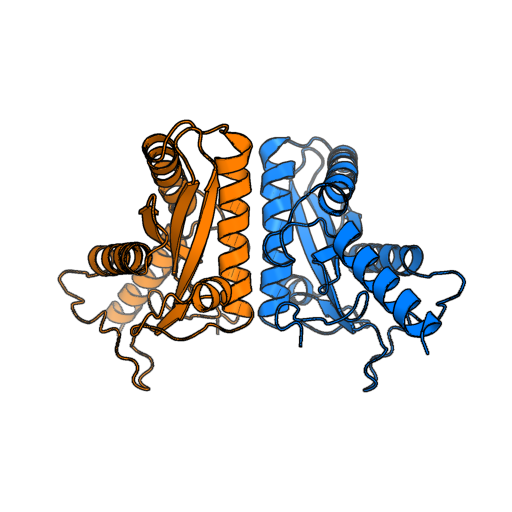TOM 624 C C . HIS A 1 76 ? 3.775 -26.906 5.125 1 45.41 76 HIS A C 1
ATOM 626 O O . HIS A 1 76 ? 2.662 -27.016 5.645 1 45.41 76 HIS A O 1
ATOM 632 N N . HIS A 1 77 ? 4.711 -27.422 5.785 1 39.84 77 HIS A N 1
ATOM 633 C CA . HIS A 1 77 ? 4.297 -28.031 7.047 1 39.84 77 HIS A CA 1
ATOM 634 C C . HIS A 1 77 ? 3.855 -26.969 8.047 1 39.84 77 HIS A C 1
ATOM 636 O O . HIS A 1 77 ? 4.457 -25.891 8.133 1 39.84 77 HIS A O 1
ATOM 642 N N . SER A 1 78 ? 2.537 -26.938 8.367 1 37.03 78 SER A N 1
ATOM 643 C CA . SER A 1 78 ? 1.949 -26.234 9.5 1 37.03 78 SER A CA 1
ATOM 644 C C . SER A 1 78 ? 2.898 -26.219 10.695 1 37.03 78 SER A C 1
ATOM 646 O O . SER A 1 78 ? 2.631 -25.562 11.703 1 37.03 78 SER A O 1
ATOM 648 N N . ASP A 1 79 ? 3.605 -27.297 11.023 1 35.59 79 ASP A N 1
ATOM 649 C CA . ASP A 1 79 ? 4.207 -27.406 12.352 1 35.59 79 ASP A CA 1
ATOM 650 C C . ASP A 1 79 ? 5.32 -26.391 12.547 1 35.59 79 ASP A C 1
ATOM 652 O O . ASP A 1 79 ? 5.895 -25.891 11.57 1 35.59 79 ASP A O 1
ATOM 656 N N . ARG A 1 80 ? 5.859 -26.109 13.883 1 38.66 80 ARG A N 1
ATOM 657 C CA . ARG A 1 80 ? 6.582 -25.219 14.789 1 38.66 80 ARG A CA 1
ATOM 658 C C . ARG A 1 80 ? 7.988 -24.938 14.266 1 38.66 80 ARG A C 1
ATOM 660 O O . ARG A 1 80 ? 8.781 -24.266 14.93 1 38.66 80 ARG A O 1
ATOM 667 N N . GLY A 1 81 ? 8.57 -25.672 13.289 1 39.28 81 GLY A N 1
ATOM 668 C CA . GLY A 1 81 ? 9.984 -25.328 13.188 1 39.28 81 GLY A CA 1
ATOM 669 C C . GLY A 1 81 ? 10.25 -24.234 12.164 1 39.28 81 GLY A C 1
ATOM 670 O O . GLY A 1 81 ? 9.438 -24 11.266 1 39.28 81 GLY A O 1
ATOM 671 N N . SER A 1 82 ? 11.172 -23.172 12.32 1 49.09 82 SER A N 1
ATOM 672 C CA . SER A 1 82 ? 11.711 -21.953 11.719 1 49.09 82 SER A CA 1
ATOM 673 C C . SER A 1 82 ? 11.953 -22.141 10.227 1 49.09 82 SER A C 1
ATOM 675 O O . SER A 1 82 ? 12.055 -21.172 9.477 1 49.09 82 SER A O 1
ATOM 677 N N . GLN A 1 83 ? 11.969 -23.422 9.625 1 59.47 83 GLN A N 1
ATOM 678 C CA . GLN A 1 83 ? 12.477 -23.609 8.273 1 59.47 83 GLN A CA 1
ATOM 679 C C . GLN A 1 83 ? 11.344 -23.734 7.266 1 59.47 83 GLN A C 1
ATOM 681 O O . GLN A 1 83 ? 11.578 -23.766 6.055 1 59.47 83 GLN A O 1
ATOM 686 N N . TYR A 1 84 ? 10.07 -23.594 7.742 1 74.75 84 TYR A N 1
ATOM 687 C CA . TYR A 1 84 ? 8.977 -23.969 6.852 1 74.75 84 TYR A CA 1
ATOM 688 C C . TYR A 1 84 ? 8.258 -22.719 6.34 1 74.75 84 TYR A C 1
ATOM 690 O O . TYR A 1 84 ? 8.289 -21.672 6.98 1 74.75 84 TYR A O 1
ATOM 698 N N . LEU A 1 85 ? 7.668 -22.953 5.129 1 85.62 85 LEU A N 1
ATOM 699 C CA . LEU A 1 85 ? 6.84 -21.938 4.492 1 85.62 85 LEU A CA 1
ATOM 700 C C . LEU A 1 85 ? 5.48 -21.844 5.172 1 85.62 85 LEU A C 1
ATOM 702 O O . LEU A 1 85 ? 4.82 -22.859 5.398 1 85.62 85 LEU A O 1
ATOM 706 N N . SER A 1 86 ? 5.109 -20.703 5.664 1 87.75 86 SER A N 1
ATOM 707 C CA . SER A 1 86 ? 3.762 -20.406 6.133 1 87.75 86 SER A CA 1
ATOM 708 C C . SER A 1 86 ? 2.957 -19.672 5.074 1 87.75 86 SER A C 1
ATOM 710 O O . SER A 1 86 ? 3.479 -18.781 4.402 1 87.75 86 SER A O 1
ATOM 712 N N . ILE A 1 87 ? 1.766 -20.125 4.891 1 88.25 87 ILE A N 1
ATOM 713 C CA . ILE A 1 87 ? 0.872 -19.484 3.938 1 88.25 87 ILE A CA 1
ATOM 714 C C . ILE A 1 87 ? -0.288 -18.828 4.68 1 88.25 87 ILE A C 1
ATOM 716 O O . ILE A 1 87 ? -0.952 -19.469 5.5 1 88.25 87 ILE A O 1
ATOM 720 N N . LYS A 1 88 ? -0.445 -17.578 4.41 1 89.75 88 LYS A N 1
ATOM 721 C CA . LYS A 1 88 ? -1.551 -16.828 4.996 1 89.75 88 LYS A CA 1
ATOM 722 C C . LYS A 1 88 ? -2.473 -16.266 3.914 1 89.75 88 LYS A C 1
ATOM 724 O O . LYS A 1 88 ? -2.012 -15.875 2.842 1 89.75 88 LYS A O 1
ATOM 729 N N . TYR A 1 89 ? -3.732 -16.281 4.234 1 89.06 89 TYR A N 1
ATOM 730 C CA . TYR A 1 89 ? -4.715 -15.625 3.383 1 89.06 89 TYR A CA 1
ATOM 731 C C . TYR A 1 89 ? -5.273 -14.375 4.059 1 89.06 89 TYR A C 1
ATOM 733 O O . TYR A 1 89 ? -5.434 -14.352 5.281 1 89.06 89 TYR A O 1
ATOM 741 N N . THR A 1 90 ? -5.582 -13.445 3.256 1 88.06 90 THR A N 1
ATOM 742 C CA . THR A 1 90 ? -6.121 -12.211 3.807 1 88.06 90 THR A CA 1
ATOM 743 C C . THR A 1 90 ? -7.562 -12.406 4.273 1 88.06 90 THR A C 1
ATOM 745 O O . THR A 1 90 ? -8.195 -13.414 3.939 1 88.06 90 THR A O 1
ATOM 748 N N . GLU A 1 91 ? -8.016 -11.469 5.016 1 82.94 91 GLU A N 1
ATOM 749 C CA . GLU A 1 91 ? -9.406 -11.484 5.473 1 82.94 91 GLU A CA 1
ATOM 750 C C . GLU A 1 91 ? -10.375 -11.508 4.289 1 82.94 91 GLU A C 1
ATOM 752 O O . GLU A 1 91 ? -11.414 -12.156 4.352 1 82.94 91 GLU A O 1
ATOM 757 N N . ARG A 1 92 ? -10.07 -10.828 3.311 1 81.25 92 ARG A N 1
ATOM 758 C CA . ARG A 1 92 ? -10.914 -10.789 2.117 1 81.25 92 ARG A CA 1
ATOM 759 C C . ARG A 1 92 ? -11.086 -12.188 1.527 1 81.25 92 ARG A C 1
ATOM 761 O O . ARG A 1 92 ? -12.195 -12.57 1.145 1 81.25 92 ARG A O 1
ATOM 768 N N . LEU A 1 93 ? -10 -12.836 1.458 1 84 93 LEU A N 1
ATOM 769 C CA . LEU A 1 93 ? -10.039 -14.195 0.935 1 84 93 LEU A CA 1
ATOM 770 C C . LEU A 1 93 ? -10.82 -15.117 1.875 1 84 93 LEU A C 1
ATOM 772 O O . LEU A 1 93 ? -11.57 -15.977 1.423 1 84 93 LEU A O 1
ATOM 776 N N . ALA A 1 94 ? -10.594 -14.961 3.129 1 81.56 94 ALA A N 1
ATOM 777 C CA . ALA A 1 94 ? -11.297 -15.758 4.129 1 81.56 94 ALA A CA 1
ATOM 778 C C . ALA A 1 94 ? -12.805 -15.523 4.051 1 81.56 94 ALA A C 1
ATOM 780 O O . ALA A 1 94 ? -13.594 -16.469 4.168 1 81.56 94 ALA A O 1
ATOM 781 N N . GLU A 1 95 ? -13.125 -14.328 3.818 1 78.5 95 GLU A N 1
ATOM 782 C CA . GLU A 1 95 ? -14.531 -13.953 3.75 1 78.5 95 GLU A CA 1
ATOM 783 C C . GLU A 1 95 ? -15.195 -14.516 2.496 1 78.5 95 GLU A C 1
ATOM 785 O O . GLU A 1 95 ? -16.391 -14.773 2.486 1 78.5 95 GLU A O 1
ATOM 790 N N . ALA A 1 96 ? -14.438 -14.625 1.467 1 75.62 96 ALA A N 1
ATOM 791 C CA . ALA A 1 96 ? -14.961 -15.172 0.218 1 75.62 96 ALA A CA 1
ATOM 792 C C . ALA A 1 96 ? -15.172 -16.688 0.322 1 75.62 96 ALA A C 1
ATOM 794 O O . ALA A 1 96 ? -15.625 -17.312 -0.632 1 75.62 96 ALA A O 1
ATOM 795 N N . GLU A 1 97 ? -14.977 -17.203 1.605 1 67.62 97 GLU A N 1
ATOM 796 C CA . GLU A 1 97 ? -15.227 -18.609 1.921 1 67.62 97 GLU A CA 1
ATOM 797 C C . GLU A 1 97 ? -14.32 -19.516 1.104 1 67.62 97 GLU A C 1
ATOM 799 O O . GLU A 1 97 ? -14.742 -20.594 0.662 1 67.62 97 GLU A O 1
ATOM 804 N N . ILE A 1 98 ? -13.336 -18.891 0.705 1 63.47 98 ILE A N 1
ATOM 805 C CA . ILE A 1 98 ? -12.312 -19.75 0.112 1 63.47 98 ILE A CA 1
ATOM 806 C C . ILE A 1 98 ? -11.547 -20.469 1.214 1 63.47 98 ILE A C 1
ATOM 808 O O . ILE A 1 98 ? -10.906 -19.844 2.061 1 63.47 98 ILE A O 1
ATOM 812 N N . ASP A 1 99 ? -12.008 -21.516 1.629 1 59.97 99 ASP A N 1
ATOM 813 C CA . ASP A 1 99 ? -11.383 -22.344 2.652 1 59.97 99 ASP A CA 1
ATOM 814 C C . ASP A 1 99 ? -10.07 -22.938 2.156 1 59.97 99 ASP A C 1
ATOM 816 O O . ASP A 1 99 ? -10.062 -23.859 1.341 1 59.97 99 ASP A O 1
ATOM 820 N N . LEU A 1 100 ? -9.062 -22.203 2.457 1 62.38 100 LEU A N 1
ATOM 821 C CA . LEU A 1 100 ? -7.797 -22.781 2.02 1 62.38 100 LEU A CA 1
ATOM 822 C C . LEU A 1 100 ? -7.184 -23.641 3.125 1 62.38 100 LEU A C 1
ATOM 824 O O . LEU A 1 100 ? -6.965 -23.156 4.238 1 62.38 100 LEU A O 1
ATOM 828 N N . SER A 1 101 ? -7.32 -24.875 3.137 1 62.78 101 SER A N 1
ATOM 829 C CA . SER A 1 101 ? -6.77 -25.812 4.098 1 62.78 101 SER A CA 1
ATOM 830 C C . SER A 1 101 ? -5.258 -25.672 4.227 1 62.78 101 SER A C 1
ATOM 832 O O . SER A 1 101 ? -4.652 -26.188 5.164 1 62.78 101 SER A O 1
ATOM 834 N N . VAL A 1 102 ? -4.719 -24.938 3.43 1 66.5 102 VAL A N 1
ATOM 835 C CA . VAL A 1 102 ? -3.264 -24.906 3.371 1 66.5 102 VAL A CA 1
ATOM 836 C C . VAL A 1 102 ? -2.742 -23.641 4.039 1 66.5 102 VAL A C 1
ATOM 838 O O . VAL A 1 102 ? -1.53 -23.453 4.18 1 66.5 102 VAL A O 1
ATOM 841 N N . GLY A 1 103 ? -3.688 -22.844 4.621 1 75.5 103 GLY A N 1
ATOM 842 C CA . GLY A 1 103 ? -3.232 -21.594 5.215 1 75.5 103 GLY A CA 1
ATOM 843 C C . GLY A 1 103 ? -4.152 -21.094 6.309 1 75.5 103 GLY A C 1
ATOM 844 O O . GLY A 1 103 ? -5.156 -21.734 6.633 1 75.5 103 GLY A O 1
ATOM 845 N N . THR A 1 104 ? -3.604 -20.094 6.977 1 83.25 104 THR A N 1
ATOM 846 C CA . THR A 1 104 ? -4.383 -19.438 8.016 1 83.25 104 THR A CA 1
ATOM 847 C C . THR A 1 104 ? -4.605 -17.969 7.672 1 83.25 104 THR A C 1
ATOM 849 O O . THR A 1 104 ? -3.982 -17.438 6.75 1 83.25 104 THR A O 1
ATOM 852 N N . VAL A 1 105 ? -5.547 -17.375 8.375 1 84.88 105 VAL A N 1
ATOM 853 C CA . VAL A 1 105 ? -5.844 -15.969 8.141 1 84.88 105 VAL A CA 1
ATOM 854 C C . VAL A 1 105 ? -4.691 -15.102 8.648 1 84.88 105 VAL A C 1
ATOM 856 O O . VAL A 1 105 ? -4.18 -15.328 9.75 1 84.88 105 VAL A O 1
ATOM 859 N N . GLY A 1 106 ? -4.289 -14.289 7.824 1 85.75 106 GLY A N 1
ATOM 860 C CA . GLY A 1 106 ? -3.189 -13.398 8.148 1 85.75 106 GLY A CA 1
ATOM 861 C C . GLY A 1 106 ? -3.562 -12.328 9.164 1 85.75 106 GLY A C 1
ATOM 862 O O . GLY A 1 106 ? -4.746 -12.125 9.445 1 85.75 106 GLY A O 1
ATOM 863 N N . ASP A 1 107 ? -2.492 -11.734 9.719 1 88.44 107 ASP A N 1
ATOM 864 C CA . ASP A 1 107 ? -2.705 -10.625 10.648 1 88.44 107 ASP A CA 1
ATOM 865 C C . ASP A 1 107 ? -2.836 -9.297 9.898 1 88.44 107 ASP A C 1
ATOM 867 O O . ASP A 1 107 ? -2.959 -9.281 8.672 1 88.44 107 ASP A O 1
ATOM 871 N N . ALA A 1 108 ? -2.889 -8.195 10.656 1 86.25 108 ALA A N 1
ATOM 872 C CA . ALA A 1 108 ? -3.129 -6.871 10.086 1 86.25 108 ALA A CA 1
ATOM 873 C C . ALA A 1 108 ? -2.027 -6.488 9.102 1 86.25 108 ALA A C 1
ATOM 875 O O . ALA A 1 108 ? -2.289 -5.832 8.094 1 86.25 108 ALA A O 1
ATOM 876 N N . TYR A 1 109 ? -0.846 -6.863 9.414 1 88.56 109 TYR A N 1
ATOM 877 C CA . TYR A 1 109 ? 0.268 -6.574 8.516 1 88.56 109 TYR A CA 1
ATOM 878 C C . TYR A 1 109 ? 0.105 -7.305 7.188 1 88.56 109 TYR A C 1
ATOM 880 O O . TYR A 1 109 ? 0.3 -6.719 6.121 1 88.56 109 TYR A O 1
ATOM 888 N N . ASP A 1 110 ? -0.232 -8.609 7.258 1 91 110 ASP A N 1
ATOM 889 C CA 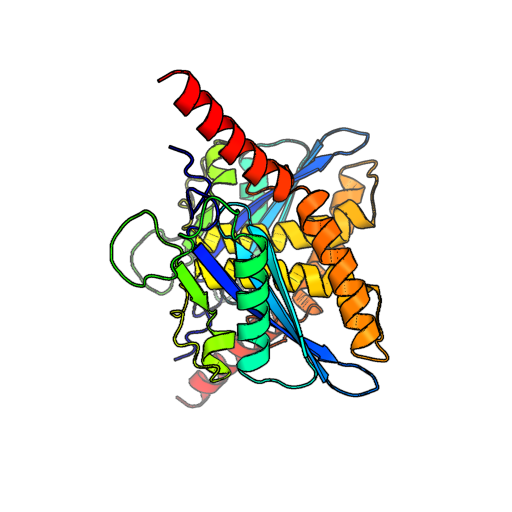. ASP A 1 110 ? -0.429 -9.414 6.059 1 91 110 ASP A CA 1
ATOM 890 C C . ASP A 1 110 ? -1.49 -8.797 5.148 1 91 110 ASP A C 1
ATOM 892 O O . ASP A 1 110 ? -1.297 -8.703 3.936 1 91 110 ASP A O 1
ATOM 896 N N . ASN A 1 111 ? -2.531 -8.414 5.801 1 90.81 111 ASN A N 1
ATOM 897 C CA . ASN A 1 111 ? -3.625 -7.801 5.051 1 90.81 111 ASN A CA 1
ATOM 898 C C . ASN A 1 111 ? -3.188 -6.5 4.383 1 90.81 111 ASN A C 1
ATOM 900 O O . ASN A 1 111 ? -3.465 -6.281 3.203 1 90.81 111 ASN A O 1
ATOM 904 N N . ALA A 1 112 ? -2.459 -5.66 5.148 1 91.25 112 ALA A N 1
ATOM 905 C CA . ALA A 1 112 ? -2.018 -4.363 4.637 1 91.25 112 ALA A CA 1
ATOM 906 C C . ALA A 1 112 ? -1.051 -4.535 3.469 1 91.25 112 ALA A C 1
ATOM 908 O O . ALA A 1 112 ? -1.116 -3.795 2.486 1 91.25 112 ALA A O 1
ATOM 909 N N . LEU A 1 113 ? -0.168 -5.48 3.566 1 93.25 113 LEU A N 1
ATOM 910 C CA . LEU A 1 113 ? 0.797 -5.754 2.508 1 93.25 113 LEU A CA 1
ATOM 911 C C . LEU A 1 113 ? 0.089 -6.16 1.218 1 93.25 113 LEU A C 1
ATOM 913 O O . LEU A 1 113 ? 0.39 -5.629 0.147 1 93.25 113 LEU A O 1
ATOM 917 N N . ALA A 1 114 ? -0.823 -7.098 1.353 1 95 114 ALA A N 1
ATOM 918 C CA . ALA A 1 114 ? -1.562 -7.566 0.183 1 95 114 ALA A CA 1
ATOM 919 C C . ALA A 1 114 ? -2.385 -6.438 -0.434 1 95 114 ALA A C 1
ATOM 921 O O . ALA A 1 114 ? -2.441 -6.301 -1.657 1 95 114 ALA A O 1
ATOM 922 N N . GLU A 1 115 ? -2.957 -5.656 0.426 1 92.25 115 GLU A N 1
ATOM 923 C CA . GLU A 1 115 ? -3.73 -4.508 -0.031 1 92.25 115 GLU A CA 1
ATOM 924 C C . GLU A 1 115 ? -2.857 -3.533 -0.816 1 92.25 115 GLU A C 1
ATOM 926 O O . GLU A 1 115 ? -3.291 -2.977 -1.827 1 92.25 115 GLU A O 1
ATOM 931 N N . CYS A 1 116 ? -1.686 -3.309 -0.347 1 94.12 116 CYS A N 1
ATOM 932 C CA . CYS A 1 116 ? -0.752 -2.406 -1.015 1 94.12 116 CYS A CA 1
ATOM 933 C C . CYS A 1 116 ? -0.423 -2.904 -2.416 1 94.12 116 CYS A C 1
ATOM 935 O O . CYS A 1 116 ? -0.542 -2.156 -3.389 1 94.12 116 CYS A O 1
ATOM 937 N N . VAL A 1 117 ? -0.093 -4.125 -2.576 1 96.75 117 VAL A N 1
ATOM 938 C CA . VAL A 1 117 ? 0.281 -4.695 -3.867 1 96.75 117 VAL A CA 1
ATOM 939 C C . VAL A 1 117 ? -0.914 -4.656 -4.816 1 96.75 117 VAL A C 1
ATOM 941 O O . VAL A 1 117 ? -0.782 -4.246 -5.973 1 96.75 117 VAL A O 1
ATOM 944 N N . ILE A 1 118 ? -2.094 -5.031 -4.297 1 95.94 118 ILE A N 1
ATOM 945 C CA . ILE A 1 118 ? -3.301 -5.027 -5.117 1 95.94 118 ILE A CA 1
ATOM 946 C C . ILE A 1 118 ? -3.639 -3.6 -5.531 1 95.94 118 ILE A C 1
ATOM 948 O O . ILE A 1 118 ? -4.059 -3.359 -6.668 1 95.94 118 ILE A O 1
ATOM 952 N N . GLY A 1 119 ? -3.465 -2.65 -4.625 1 94.25 119 GLY A N 1
ATOM 953 C CA . GLY A 1 119 ? -3.67 -1.252 -4.969 1 94.25 119 GLY A CA 1
ATOM 954 C C . GLY A 1 119 ? -2.779 -0.778 -6.102 1 94.25 119 GLY A C 1
ATOM 955 O O . GLY A 1 119 ? -3.234 -0.065 -7 1 94.25 119 GLY A O 1
ATOM 956 N N . LEU A 1 120 ? -1.533 -1.133 -6.062 1 96.62 120 LEU A N 1
ATOM 957 C CA . LEU A 1 120 ? -0.604 -0.79 -7.133 1 96.62 120 LEU A CA 1
ATOM 958 C C . LEU A 1 120 ? -1.04 -1.418 -8.453 1 96.62 120 LEU A C 1
ATOM 960 O O . LEU A 1 120 ? -1.022 -0.759 -9.492 1 96.62 120 LEU A O 1
ATOM 964 N N . PHE A 1 121 ? -1.464 -2.684 -8.398 1 98 121 PHE A N 1
ATOM 965 C CA . PHE A 1 121 ? -1.92 -3.395 -9.586 1 98 121 PHE A CA 1
ATOM 966 C C . PHE A 1 121 ? -3.119 -2.691 -10.211 1 98 121 PHE A C 1
ATOM 968 O O . PHE A 1 121 ? -3.158 -2.482 -11.43 1 98 121 PHE A O 1
ATOM 975 N N . LYS A 1 122 ? -4.039 -2.33 -9.406 1 96.19 122 LYS A N 1
ATOM 976 C CA . LYS A 1 122 ? -5.238 -1.664 -9.906 1 96.19 122 LYS A CA 1
ATOM 977 C C . LYS A 1 122 ? -4.898 -0.309 -10.516 1 96.19 122 LYS A C 1
ATOM 979 O O . LYS A 1 122 ? -5.395 0.034 -11.594 1 96.19 122 LYS A O 1
ATOM 984 N N . THR A 1 123 ? -4.027 0.36 -9.875 1 94.31 123 THR A N 1
ATOM 985 C CA . THR A 1 123 ? -3.676 1.704 -10.32 1 94.31 123 THR A CA 1
ATOM 986 C C . THR A 1 123 ? -2.84 1.652 -11.594 1 94.31 123 THR A C 1
ATOM 988 O O . THR A 1 123 ? -3.102 2.391 -12.547 1 94.31 123 THR A O 1
ATOM 991 N N . GLU A 1 124 ? -1.901 0.766 -11.633 1 96.69 124 GLU A N 1
ATOM 992 C CA . GLU A 1 124 ? -0.895 0.782 -12.688 1 96.69 124 GLU A CA 1
ATOM 993 C C . GLU A 1 124 ? -1.357 -0.017 -13.906 1 96.69 124 GLU A C 1
ATOM 995 O O . GLU A 1 124 ? -0.875 0.201 -15.016 1 96.69 124 GLU A O 1
ATOM 1000 N N . VAL A 1 125 ? -2.271 -0.922 -13.664 1 97.81 125 VAL A N 1
ATOM 1001 C CA . VAL A 1 125 ? -2.688 -1.784 -14.766 1 97.81 125 VAL A CA 1
ATOM 1002 C C . VAL A 1 125 ? -4.172 -1.574 -15.055 1 97.81 125 VAL A C 1
ATOM 1004 O O . VAL A 1 125 ? -4.539 -1.021 -16.094 1 97.81 125 VAL A O 1
ATOM 1007 N N . ILE A 1 126 ? -4.988 -1.819 -14.133 1 97.25 126 ILE A N 1
ATOM 1008 C CA . ILE A 1 126 ? -6.422 -1.933 -14.383 1 97.25 126 ILE A CA 1
ATOM 1009 C C . ILE A 1 126 ? -6.992 -0.562 -14.742 1 97.25 126 ILE A C 1
ATOM 1011 O O . ILE A 1 126 ? -7.68 -0.417 -15.758 1 97.25 126 ILE A O 1
ATOM 1015 N N . ASN A 1 127 ? -6.652 0.424 -13.969 1 93.5 127 ASN A N 1
ATOM 1016 C CA . ASN A 1 127 ? -7.219 1.749 -14.203 1 93.5 127 ASN A CA 1
ATOM 1017 C C . ASN A 1 127 ? -6.496 2.477 -15.328 1 93.5 127 ASN A C 1
ATOM 1019 O O . ASN A 1 127 ? -7.109 3.252 -16.062 1 93.5 127 ASN A O 1
ATOM 1023 N N . GLN A 1 128 ? -5.227 2.195 -15.469 1 93.38 128 GLN A N 1
ATOM 1024 C CA . GLN A 1 128 ? -4.418 2.92 -16.453 1 93.38 128 GLN A CA 1
ATOM 1025 C C . GLN A 1 128 ? -4.66 2.4 -17.859 1 93.38 128 GLN A C 1
ATOM 1027 O O . GLN A 1 128 ? -4.695 3.18 -18.812 1 93.38 128 GLN A O 1
ATOM 1032 N N . ILE A 1 129 ? -4.918 1.134 -18.047 1 95.5 129 ILE A N 1
ATOM 1033 C CA . ILE A 1 129 ? -4.93 0.526 -19.375 1 95.5 129 ILE A CA 1
ATOM 1034 C C . ILE A 1 129 ? -6.371 0.265 -19.812 1 95.5 129 ILE A C 1
ATOM 1036 O O . ILE A 1 129 ? -6.699 0.381 -21 1 95.5 129 ILE A O 1
ATOM 1040 N N . GLY A 1 130 ? -7.293 0.052 -18.922 1 92.94 130 GLY A N 1
ATOM 1041 C CA . GLY A 1 130 ? -8.672 -0.267 -19.266 1 92.94 130 GLY A CA 1
ATOM 1042 C C . GLY A 1 130 ? -9.328 0.782 -20.156 1 92.94 130 GLY A C 1
ATOM 1043 O O . GLY A 1 130 ? -8.703 1.793 -20.484 1 92.94 130 GLY A O 1
ATOM 1044 N N . PRO A 1 131 ? -10.445 0.467 -20.625 1 96.62 131 PRO A N 1
ATOM 1045 C CA . PRO A 1 131 ? -11.32 -0.643 -20.25 1 96.62 131 PRO A CA 1
ATOM 1046 C C . PRO A 1 131 ? -10.875 -1.978 -20.828 1 96.62 131 PRO A C 1
ATOM 1048 O O . PRO A 1 131 ? -10.055 -2.004 -21.766 1 96.62 131 PRO A O 1
ATOM 1051 N N . TRP A 1 132 ? -11.445 -3.098 -20.266 1 97.88 132 TRP A N 1
ATOM 1052 C CA . TRP A 1 132 ? -10.984 -4.449 -20.578 1 97.88 132 TRP A CA 1
ATOM 1053 C C . TRP A 1 132 ? -12.062 -5.23 -21.312 1 97.88 132 TRP A C 1
ATOM 1055 O O . TRP A 1 132 ? -13.227 -5.227 -20.922 1 97.88 132 TRP A O 1
ATOM 1065 N N . LYS A 1 133 ? -11.656 -5.906 -22.359 1 97.25 133 LYS A N 1
ATOM 1066 C CA . LYS A 1 133 ? -12.609 -6.652 -23.172 1 97.25 133 LYS A CA 1
ATOM 1067 C C . LYS A 1 133 ? -12.781 -8.078 -22.656 1 97.25 133 LYS A C 1
ATOM 1069 O O . LYS A 1 133 ? -13.883 -8.633 -22.688 1 97.25 133 LYS A O 1
ATOM 1074 N N . SER A 1 134 ? -11.625 -8.664 -22.188 1 97.25 134 SER A N 1
ATOM 1075 C CA . SER A 1 134 ? -11.672 -10.086 -21.875 1 97.25 134 SER A CA 1
ATOM 1076 C C . SER A 1 134 ? -10.656 -10.438 -20.797 1 97.25 134 SER A C 1
ATOM 1078 O O . SER A 1 134 ? -9.773 -9.641 -20.469 1 97.25 134 SER A O 1
ATOM 1080 N N . MET A 1 135 ? -10.773 -11.672 -20.281 1 97.19 135 MET A N 1
ATOM 1081 C CA . MET A 1 135 ? -9.82 -12.188 -19.312 1 97.19 135 MET A CA 1
ATOM 1082 C C . MET A 1 135 ? -8.414 -12.273 -19.906 1 97.19 135 MET A C 1
ATOM 1084 O O . MET A 1 135 ? -7.426 -12.023 -19.219 1 97.19 135 MET A O 1
ATOM 1088 N N . ARG A 1 136 ? -8.359 -12.641 -21.156 1 97.69 136 ARG A N 1
ATOM 1089 C CA . ARG A 1 136 ? -7.07 -12.805 -21.828 1 97.69 136 ARG A CA 1
ATOM 1090 C C . ARG A 1 136 ? -6.281 -11.5 -21.812 1 97.69 136 ARG A C 1
ATOM 1092 O O . ARG A 1 136 ? -5.066 -11.5 -21.594 1 97.69 136 ARG A O 1
ATOM 1099 N N . GLU A 1 137 ? -6.949 -10.398 -22.016 1 98.19 137 GLU A N 1
ATOM 1100 C CA . GLU A 1 137 ? -6.289 -9.102 -21.969 1 98.19 137 GLU A CA 1
ATOM 1101 C C . GLU A 1 137 ? -5.758 -8.797 -20.578 1 98.19 137 GLU A C 1
ATOM 1103 O O . GLU A 1 137 ? -4.629 -8.336 -20.422 1 98.19 137 GLU A O 1
ATOM 1108 N N . VAL A 1 138 ? -6.574 -9.094 -19.594 1 98.44 138 VAL A N 1
ATOM 1109 C CA . VAL A 1 138 ? -6.18 -8.867 -18.203 1 98.44 138 VAL A CA 1
ATOM 1110 C C . VAL A 1 138 ? -4.977 -9.75 -17.875 1 98.44 138 VAL A C 1
ATOM 1112 O O . VAL A 1 138 ? -4.02 -9.289 -17.25 1 98.44 138 VAL A O 1
ATOM 1115 N N . GLU A 1 139 ? -5.066 -10.961 -18.312 1 98.12 139 GLU A N 1
ATOM 1116 C CA . GLU A 1 139 ? -4.012 -11.938 -18.047 1 98.12 139 GLU A CA 1
ATOM 1117 C C . GLU A 1 139 ? -2.682 -11.484 -18.641 1 98.12 139 GLU A C 1
ATOM 1119 O O . GLU A 1 139 ? -1.639 -11.586 -18 1 98.12 139 GLU A O 1
ATOM 1124 N N . TRP A 1 140 ? -2.725 -11.031 -19.812 1 98.44 140 TRP A N 1
ATOM 1125 C CA . TRP A 1 140 ? -1.521 -10.602 -20.5 1 98.44 140 TRP A CA 1
ATOM 1126 C C . TRP A 1 140 ? -0.875 -9.406 -19.797 1 98.44 140 TRP A C 1
ATOM 1128 O O . TRP A 1 140 ? 0.336 -9.398 -19.578 1 98.44 140 TRP A O 1
ATOM 1138 N N . GLU A 1 141 ? -1.652 -8.453 -19.5 1 98.62 141 GLU A N 1
ATOM 1139 C CA . GLU A 1 141 ? -1.108 -7.262 -18.859 1 98.62 141 GLU A CA 1
ATOM 1140 C C . GLU A 1 141 ? -0.659 -7.562 -17.438 1 98.62 141 GLU A C 1
ATOM 1142 O O . GLU A 1 141 ? 0.294 -6.957 -16.938 1 98.62 141 GLU A O 1
ATOM 1147 N N . THR A 1 142 ? -1.36 -8.57 -16.797 1 98.5 142 THR A N 1
ATOM 1148 C CA . THR A 1 142 ? -0.915 -9.016 -15.484 1 98.5 142 THR A CA 1
ATOM 1149 C C . THR A 1 142 ? 0.461 -9.672 -15.57 1 98.5 142 THR A C 1
ATOM 1151 O O . THR A 1 142 ? 1.333 -9.406 -14.734 1 98.5 142 THR A O 1
ATOM 1154 N N . LEU A 1 143 ? 0.612 -10.461 -16.531 1 98.19 143 LEU A N 1
ATOM 1155 C CA . LEU A 1 143 ? 1.89 -11.125 -16.766 1 98.19 143 LEU A CA 1
ATOM 1156 C C . LEU A 1 143 ? 3.014 -10.109 -16.906 1 98.19 143 LEU A C 1
ATOM 1158 O O . LEU A 1 143 ? 4.055 -10.234 -16.266 1 98.19 143 LEU A O 1
ATOM 1162 N N . LYS A 1 144 ? 2.83 -9.141 -17.734 1 98.62 144 LYS A N 1
ATOM 1163 C CA . LYS A 1 144 ? 3.834 -8.102 -17.969 1 98.62 144 LYS A CA 1
ATOM 1164 C C . LYS A 1 144 ? 4.117 -7.32 -16.688 1 98.62 144 LYS A C 1
ATOM 1166 O O . LYS A 1 144 ? 5.277 -7.051 -16.359 1 98.62 144 LYS A O 1
ATOM 1171 N N . TRP A 1 145 ? 3.072 -7.02 -16.047 1 98.62 145 TRP A N 1
ATOM 1172 C CA . TRP A 1 145 ? 3.205 -6.18 -14.852 1 98.62 145 TRP A CA 1
ATOM 1173 C C . TRP A 1 145 ? 3.934 -6.926 -13.742 1 98.62 145 TRP A C 1
ATOM 1175 O O . TRP A 1 145 ? 4.785 -6.352 -13.055 1 98.62 145 TRP A O 1
ATOM 1185 N N . VAL A 1 146 ? 3.613 -8.18 -13.531 1 98.56 146 VAL A N 1
ATOM 1186 C CA . VAL A 1 146 ? 4.262 -8.961 -12.484 1 98.56 146 VAL A CA 1
ATOM 1187 C C . VAL A 1 146 ? 5.758 -9.07 -12.773 1 98.56 146 VAL A C 1
ATOM 1189 O O . VAL A 1 146 ? 6.582 -8.961 -11.867 1 98.56 146 VAL A O 1
ATOM 1192 N N . ASP A 1 147 ? 6.102 -9.305 -13.984 1 98.5 147 ASP A N 1
ATOM 1193 C CA . ASP A 1 147 ? 7.512 -9.352 -14.367 1 98.5 147 ASP A CA 1
ATOM 1194 C C . ASP A 1 147 ? 8.203 -8.016 -14.078 1 98.5 147 ASP A C 1
ATOM 1196 O O . ASP A 1 147 ? 9.281 -7.988 -13.484 1 98.5 147 ASP A O 1
ATOM 1200 N N . TRP A 1 148 ? 7.602 -6.992 -14.516 1 98.56 148 TRP A N 1
ATOM 1201 C CA . TRP A 1 148 ? 8.156 -5.66 -14.289 1 98.56 148 TRP A CA 1
ATOM 1202 C C . TRP A 1 148 ? 8.266 -5.367 -12.797 1 98.56 148 TRP A C 1
ATOM 1204 O O . TRP A 1 148 ? 9.305 -4.902 -12.32 1 98.56 148 TRP A O 1
ATOM 1214 N N . TYR A 1 149 ? 7.223 -5.629 -12.055 1 98.31 149 TYR A N 1
ATOM 1215 C CA . TYR A 1 149 ? 7.164 -5.41 -10.617 1 98.31 149 TYR A CA 1
ATOM 1216 C C . TYR A 1 149 ? 8.305 -6.125 -9.906 1 98.31 149 TYR A C 1
ATOM 1218 O O . TYR A 1 149 ? 9 -5.535 -9.07 1 98.31 149 TYR A O 1
ATOM 1226 N N . ASN A 1 150 ? 8.539 -7.352 -10.234 1 98.25 150 ASN A N 1
ATOM 1227 C CA . ASN A 1 150 ? 9.516 -8.188 -9.547 1 98.25 150 ASN A CA 1
ATOM 1228 C C . ASN A 1 150 ? 10.945 -7.805 -9.938 1 98.25 150 ASN A C 1
ATOM 1230 O O . ASN A 1 150 ? 11.859 -7.902 -9.125 1 98.25 150 ASN A O 1
ATOM 1234 N N . ASN A 1 151 ? 11.055 -7.312 -11.148 1 98.44 151 ASN A N 1
ATOM 1235 C CA . ASN A 1 151 ? 12.414 -7.258 -11.672 1 98.44 151 ASN A CA 1
ATOM 1236 C C . ASN A 1 151 ? 12.867 -5.82 -11.922 1 98.44 151 ASN A C 1
ATOM 1238 O O . ASN A 1 151 ? 14.055 -5.562 -12.125 1 98.44 151 ASN A O 1
ATOM 1242 N N . ARG A 1 152 ? 11.945 -4.898 -11.898 1 97.88 152 ARG A N 1
ATOM 1243 C CA . ARG A 1 152 ? 12.328 -3.541 -12.273 1 97.88 152 ARG A CA 1
ATOM 1244 C C . ARG A 1 152 ? 11.883 -2.535 -11.211 1 97.88 152 ARG A C 1
ATOM 1246 O O . ARG A 1 152 ? 12.523 -1.493 -11.039 1 97.88 152 ARG A O 1
ATOM 1253 N N . ARG A 1 153 ? 10.891 -2.854 -10.523 1 96.75 153 ARG A N 1
ATOM 1254 C CA . ARG A 1 153 ? 10.375 -1.904 -9.547 1 96.75 153 ARG A CA 1
ATOM 1255 C C . ARG A 1 153 ? 11.32 -1.778 -8.352 1 96.75 153 ARG A C 1
ATOM 1257 O O . ARG A 1 153 ? 11.711 -2.783 -7.758 1 96.75 153 ARG A O 1
ATOM 1264 N N . LEU A 1 154 ? 11.602 -0.548 -8.023 1 93.88 154 LEU A N 1
ATOM 1265 C CA . LEU A 1 154 ? 12.352 -0.266 -6.805 1 93.88 154 LEU A CA 1
ATOM 1266 C C . LEU A 1 154 ? 11.414 -0.029 -5.629 1 93.88 154 LEU A C 1
ATOM 1268 O O . LEU A 1 154 ? 10.484 0.782 -5.723 1 93.88 154 LEU A O 1
ATOM 1272 N N . LEU A 1 155 ? 11.602 -0.766 -4.555 1 92.31 155 LEU A N 1
ATOM 1273 C CA . LEU A 1 155 ? 10.711 -0.668 -3.404 1 92.31 155 LEU A CA 1
ATOM 1274 C C . LEU A 1 155 ? 11.43 -0.023 -2.221 1 92.31 155 LEU A C 1
ATOM 1276 O O . LEU A 1 155 ? 12.5 -0.475 -1.815 1 92.31 155 LEU A O 1
ATOM 1280 N N . GLY A 1 156 ? 10.812 0.956 -1.595 1 86.06 156 GLY A N 1
ATOM 1281 C CA . GLY A 1 156 ? 11.352 1.67 -0.45 1 86.06 156 GLY A CA 1
ATOM 1282 C C . GLY A 1 156 ? 11.562 0.782 0.761 1 86.06 156 GLY A C 1
ATOM 1283 O O . GLY A 1 156 ? 12.633 0.8 1.372 1 86.06 156 GLY A O 1
ATOM 1284 N N . PRO A 1 157 ? 10.641 -0.059 1.087 1 83.88 157 PRO A N 1
ATOM 1285 C CA . PRO A 1 157 ? 10.727 -0.863 2.309 1 83.88 157 PRO A CA 1
ATOM 1286 C C . PRO A 1 157 ? 11.898 -1.837 2.295 1 83.88 157 PRO A C 1
ATOM 1288 O O . PRO A 1 157 ? 12.328 -2.312 3.35 1 83.88 157 PRO A O 1
ATOM 1291 N N . ILE A 1 158 ? 12.422 -2.152 1.113 1 89.75 158 ILE A N 1
ATOM 1292 C CA . ILE A 1 158 ? 13.508 -3.121 1.059 1 89.75 158 ILE A CA 1
ATOM 1293 C C . ILE A 1 158 ? 14.781 -2.443 0.554 1 89.75 158 ILE A C 1
ATOM 1295 O O . ILE A 1 158 ? 15.648 -3.094 -0.03 1 89.75 158 ILE A O 1
ATOM 1299 N N . GLY A 1 159 ? 14.883 -1.136 0.648 1 86.94 159 GLY A N 1
ATOM 1300 C CA . GLY A 1 159 ? 16.109 -0.395 0.394 1 86.94 159 GLY A CA 1
ATOM 1301 C C . GLY A 1 159 ? 16.25 0.052 -1.05 1 86.94 159 GLY A C 1
ATOM 1302 O O . GLY A 1 159 ? 17.359 0.117 -1.58 1 86.94 159 GLY A O 1
ATOM 1303 N N . TYR A 1 160 ? 15.148 0.172 -1.722 1 91.12 160 TYR A N 1
ATOM 1304 C CA . TYR A 1 160 ? 15.102 0.692 -3.084 1 91.12 160 TYR A CA 1
ATOM 1305 C C . TYR A 1 160 ? 15.836 -0.23 -4.047 1 91.12 160 TYR A C 1
ATOM 1307 O O . TYR A 1 160 ? 16.656 0.227 -4.855 1 91.12 160 TYR A O 1
ATOM 1315 N N . ILE A 1 161 ? 15.68 -1.429 -3.865 1 95.25 161 ILE A N 1
ATOM 1316 C CA . ILE A 1 161 ? 16.062 -2.467 -4.816 1 95.25 161 ILE A CA 1
ATOM 1317 C C . ILE A 1 161 ? 14.828 -3.258 -5.242 1 95.25 161 ILE A C 1
ATOM 1319 O O . ILE A 1 161 ? 13.75 -3.1 -4.66 1 95.25 161 ILE A O 1
ATOM 1323 N N . THR A 1 162 ? 15.008 -4.02 -6.305 1 97.5 162 THR A N 1
ATOM 1324 C CA . THR A 1 162 ? 13.852 -4.773 -6.785 1 97.5 162 THR A CA 1
ATOM 1325 C C . THR A 1 162 ? 13.609 -6.004 -5.914 1 97.5 162 THR A C 1
ATOM 1327 O O . THR A 1 162 ? 14.531 -6.5 -5.258 1 97.5 162 THR A O 1
ATOM 1330 N N . PRO A 1 163 ? 12.391 -6.492 -5.926 1 97.38 163 PRO A N 1
ATOM 1331 C CA . PRO A 1 163 ? 12.133 -7.727 -5.184 1 97.38 163 PRO A CA 1
ATOM 1332 C C . PRO A 1 163 ? 13.062 -8.867 -5.582 1 97.38 163 PRO A C 1
ATOM 1334 O O . PRO A 1 163 ? 13.57 -9.586 -4.715 1 97.38 163 PRO A O 1
ATOM 1337 N N . ALA A 1 164 ? 13.344 -9.016 -6.832 1 97.12 164 ALA A N 1
ATOM 1338 C CA . ALA A 1 164 ? 14.227 -10.062 -7.324 1 97.12 164 ALA A CA 1
ATOM 1339 C C . ALA A 1 164 ? 15.648 -9.867 -6.805 1 97.12 164 ALA A C 1
ATOM 1341 O O . ALA A 1 164 ? 16.297 -10.828 -6.375 1 97.12 164 ALA A O 1
ATOM 1342 N N . GLU A 1 165 ? 16.125 -8.656 -6.855 1 97.12 165 GLU A N 1
ATOM 1343 C CA . GLU A 1 165 ? 17.469 -8.352 -6.387 1 97.12 165 GLU A CA 1
ATOM 1344 C C . GLU A 1 165 ? 17.609 -8.617 -4.891 1 97.12 165 GLU A C 1
ATOM 1346 O O . GLU A 1 165 ? 18.656 -9.086 -4.434 1 97.12 165 GLU A O 1
ATOM 1351 N N . ALA A 1 166 ? 16.609 -8.273 -4.133 1 95.12 166 ALA A N 1
ATOM 1352 C CA . ALA A 1 166 ? 16.641 -8.516 -2.693 1 95.12 166 ALA A CA 1
ATOM 1353 C C . ALA A 1 166 ? 16.781 -10.008 -2.393 1 95.12 166 ALA A C 1
ATOM 1355 O O . ALA A 1 166 ? 17.562 -10.398 -1.517 1 95.12 166 ALA A O 1
ATOM 1356 N N . GLU A 1 167 ? 16.016 -10.812 -3.059 1 93.75 167 GLU A N 1
ATOM 1357 C CA . GLU A 1 167 ? 16.109 -12.266 -2.877 1 93.75 167 GLU A CA 1
ATOM 1358 C C . GLU A 1 167 ? 17.469 -12.789 -3.303 1 93.75 167 GLU A C 1
ATOM 1360 O O . GLU A 1 167 ? 18.062 -13.633 -2.617 1 93.75 167 GLU A O 1
ATOM 1365 N N . GLU A 1 168 ? 17.953 -12.328 -4.379 1 94.06 168 GLU A N 1
ATOM 1366 C CA . GLU A 1 168 ? 19.266 -12.727 -4.863 1 94.06 168 GLU A CA 1
ATOM 1367 C C . GLU A 1 168 ? 20.359 -12.391 -3.852 1 94.06 168 GLU A C 1
ATOM 1369 O O . GLU A 1 168 ? 21.281 -13.18 -3.633 1 94.06 168 GLU A O 1
ATOM 1374 N N . ALA A 1 169 ? 20.281 -11.219 -3.352 1 92.94 169 ALA A N 1
ATOM 1375 C CA . ALA A 1 169 ? 21.266 -10.789 -2.355 1 92.94 169 ALA A CA 1
ATOM 1376 C C . ALA A 1 169 ? 21.25 -11.711 -1.141 1 92.94 169 ALA A C 1
ATOM 1378 O O . ALA A 1 169 ? 22.312 -12.023 -0.582 1 92.94 169 ALA A O 1
ATOM 1379 N N . PHE A 1 170 ? 20.062 -12.117 -0.757 1 90.75 170 PHE A N 1
ATOM 1380 C CA . PHE A 1 170 ? 19.938 -13.031 0.375 1 90.75 170 PHE A CA 1
ATOM 1381 C C . PHE A 1 170 ? 20.656 -14.344 0.091 1 90.75 170 PHE A C 1
ATOM 1383 O O . PHE A 1 170 ? 21.453 -14.812 0.906 1 90.75 170 PHE A O 1
ATOM 1390 N N . TYR A 1 171 ? 20.391 -14.93 -1.022 1 89.44 171 TYR A N 1
ATOM 1391 C CA . TYR A 1 171 ? 20.969 -16.234 -1.356 1 89.44 171 TYR A CA 1
ATOM 1392 C C . TYR A 1 171 ? 22.453 -16.109 -1.611 1 89.44 171 TYR A C 1
ATOM 1394 O O . TYR A 1 171 ? 23.219 -17.031 -1.312 1 89.44 171 TYR A O 1
ATOM 1402 N N . ALA A 1 172 ? 22.906 -14.984 -2.15 1 89 172 ALA A N 1
ATOM 1403 C CA . ALA A 1 172 ? 24.328 -14.742 -2.344 1 89 172 ALA A CA 1
ATOM 1404 C C . ALA A 1 172 ? 25.062 -14.688 -1.007 1 89 172 ALA A C 1
ATOM 1406 O O . ALA A 1 172 ? 26.172 -15.195 -0.881 1 89 172 ALA A O 1
ATOM 1407 N N . ASN A 1 173 ? 24.438 -14.047 -0.097 1 86.06 173 ASN A N 1
ATOM 1408 C CA . ASN A 1 173 ? 25.031 -13.938 1.23 1 86.06 173 ASN A CA 1
ATOM 1409 C C . ASN A 1 173 ? 25.078 -15.297 1.936 1 86.06 173 ASN A C 1
ATOM 1411 O O . ASN A 1 173 ? 26 -15.57 2.701 1 86.06 173 ASN A O 1
ATOM 1415 N N . LEU A 1 174 ? 24.047 -16.078 1.729 1 82.69 174 LEU A N 1
ATOM 1416 C CA . LEU A 1 174 ? 24.016 -17.406 2.303 1 82.69 174 LEU A CA 1
ATOM 1417 C C . LEU A 1 174 ? 25.125 -18.281 1.724 1 82.69 174 LEU A C 1
ATOM 1419 O O . LEU A 1 174 ? 25.766 -19.047 2.451 1 82.69 174 LEU A O 1
ATOM 1423 N N . ASN A 1 175 ? 25.344 -18.125 0.489 1 77.38 175 ASN A N 1
ATOM 1424 C CA . ASN A 1 175 ? 26.375 -18.891 -0.172 1 77.38 175 ASN A CA 1
ATOM 1425 C C . ASN A 1 175 ? 27.766 -18.453 0.279 1 77.38 175 ASN A C 1
ATOM 1427 O O . ASN A 1 175 ? 28.688 -19.281 0.397 1 77.38 175 ASN A O 1
ATOM 1431 N N . LYS A 1 176 ? 27.969 -17.219 0.532 1 75.44 176 LYS A N 1
ATOM 1432 C CA . LYS A 1 176 ? 29.25 -16.703 1.008 1 75.44 176 LYS A CA 1
ATOM 1433 C C . LYS A 1 176 ? 29.547 -17.203 2.422 1 75.44 176 LYS A C 1
ATOM 1435 O O . LYS A 1 176 ? 30.688 -17.547 2.74 1 75.44 176 LYS A O 1
ATOM 1440 N N . LEU A 1 177 ? 28.531 -17.281 3.17 1 70.44 177 LEU A N 1
ATOM 1441 C CA . LEU A 1 177 ? 28.703 -17.75 4.543 1 70.44 177 LEU A CA 1
ATOM 1442 C C . LEU A 1 177 ? 28.984 -19.25 4.582 1 70.44 177 LEU A C 1
ATOM 1444 O O . LEU A 1 177 ? 29.766 -19.703 5.41 1 70.44 177 LEU A O 1
ATOM 1448 N N . ASP A 1 178 ? 28.422 -19.938 3.752 1 69.31 178 ASP A N 1
ATOM 1449 C CA . ASP A 1 178 ? 28.656 -21.375 3.674 1 69.31 178 ASP A CA 1
ATOM 1450 C C . ASP A 1 178 ? 30.078 -21.656 3.174 1 69.31 178 ASP A C 1
ATOM 1452 O O . ASP A 1 178 ? 30.688 -22.656 3.562 1 69.31 178 ASP A O 1
ATOM 1456 N N . MET A 1 179 ? 30.531 -20.75 2.393 1 67.5 179 MET A N 1
ATOM 1457 C CA . MET A 1 179 ? 31.875 -20.953 1.851 1 67.5 179 MET A CA 1
ATOM 1458 C C . MET A 1 179 ? 32.938 -20.609 2.883 1 67.5 179 MET A C 1
ATOM 1460 O O . MET A 1 179 ? 34.031 -21.188 2.881 1 67.5 179 MET A O 1
ATOM 1464 N N . VAL A 1 180 ? 32.656 -19.656 3.654 1 65.81 180 VAL A N 1
ATOM 1465 C CA . VAL A 1 180 ? 33.625 -19.234 4.637 1 65.81 180 VAL A CA 1
ATOM 1466 C C . VAL A 1 180 ? 33.594 -20.156 5.855 1 65.81 180 VAL A C 1
ATOM 1468 O O . VAL A 1 180 ? 34.5 -20.172 6.672 1 65.81 180 VAL A O 1
ATOM 1471 N N . ALA A 1 181 ? 32.594 -20.891 6.027 1 51.72 181 ALA A N 1
ATOM 1472 C CA . ALA A 1 181 ? 32.562 -21.797 7.176 1 51.72 181 ALA A CA 1
ATOM 1473 C C . ALA A 1 181 ? 33.25 -23.109 6.859 1 51.72 181 ALA A C 1
ATOM 1475 O O . ALA A 1 181 ? 33.281 -23.531 5.699 1 51.72 181 ALA A O 1
ATOM 1476 N N . MET B 1 1 ? -19.328 -6.312 14.727 1 29.09 1 MET B N 1
ATOM 1477 C CA . MET B 1 1 ? -18.188 -5.484 15.117 1 29.09 1 MET B CA 1
ATOM 1478 C C . MET B 1 1 ? -17.141 -5.445 14.008 1 29.09 1 MET B C 1
ATOM 1480 O O . MET B 1 1 ? -16.828 -6.473 13.406 1 29.09 1 MET B O 1
ATOM 1484 N N . ASN B 1 2 ? -16.984 -4.348 13.227 1 39.19 2 ASN B N 1
ATOM 1485 C CA . ASN B 1 2 ? -16.391 -3.992 11.945 1 39.19 2 ASN B CA 1
ATOM 1486 C C . ASN B 1 2 ? -14.875 -4.246 11.938 1 39.19 2 ASN B C 1
ATOM 1488 O O . ASN B 1 2 ? -14.102 -3.391 12.367 1 39.19 2 ASN B O 1
ATOM 1492 N N . ARG B 1 3 ? -14.531 -5.48 12.148 1 44.16 3 ARG B N 1
ATOM 1493 C CA . ARG B 1 3 ? -13.219 -6.113 12.25 1 44.16 3 ARG B CA 1
ATOM 1494 C C . ARG B 1 3 ? -12.25 -5.527 11.227 1 44.16 3 ARG B C 1
ATOM 1496 O O . ARG B 1 3 ? -11.047 -5.797 11.273 1 44.16 3 ARG B O 1
ATOM 1503 N N . LEU B 1 4 ? -12.844 -4.625 10.344 1 52.59 4 LEU B N 1
ATOM 1504 C CA . LEU B 1 4 ? -12.125 -4.273 9.125 1 52.59 4 LEU B CA 1
ATOM 1505 C C . LEU B 1 4 ? -11.133 -3.141 9.383 1 52.59 4 LEU B C 1
ATOM 1507 O O . LEU B 1 4 ? -10.148 -2.998 8.664 1 52.59 4 LEU B O 1
ATOM 1511 N N . PHE B 1 5 ? -11.492 -2.441 10.633 1 61.5 5 PHE B N 1
ATOM 1512 C CA . PHE B 1 5 ? -10.648 -1.264 10.797 1 61.5 5 PHE B CA 1
ATOM 1513 C C . PHE B 1 5 ? -9.742 -1.42 12.016 1 61.5 5 PHE B C 1
ATOM 1515 O O . PHE B 1 5 ? -10.188 -1.828 13.086 1 61.5 5 PHE B O 1
ATOM 1522 N N . LYS B 1 6 ? -8.523 -1.329 11.805 1 74.19 6 LYS B N 1
ATOM 1523 C CA . LYS B 1 6 ? -7.57 -1.242 12.906 1 74.19 6 LYS B CA 1
ATOM 1524 C C . LYS B 1 6 ? -7.938 -0.112 13.867 1 74.19 6 LYS B C 1
ATOM 1526 O O . LYS B 1 6 ? -7.805 -0.256 15.078 1 74.19 6 LYS B O 1
ATOM 1531 N N . ALA B 1 7 ? -8.453 1.041 13.383 1 86.56 7 ALA B N 1
ATOM 1532 C CA . ALA B 1 7 ? -9.023 2.148 14.141 1 86.56 7 ALA B CA 1
ATOM 1533 C C . ALA B 1 7 ? -10.523 2.266 13.891 1 86.56 7 ALA B C 1
ATOM 1535 O O . ALA B 1 7 ? -10.969 2.338 12.742 1 86.56 7 ALA B O 1
ATOM 1536 N N . ASP B 1 8 ? -11.289 2.336 15.008 1 88.5 8 ASP B N 1
ATOM 1537 C CA . ASP B 1 8 ? -12.727 2.168 14.859 1 88.5 8 ASP B CA 1
ATOM 1538 C C . ASP B 1 8 ? -13.43 3.52 14.742 1 88.5 8 ASP B C 1
ATOM 1540 O O . ASP B 1 8 ? -14.664 3.586 14.695 1 88.5 8 ASP B O 1
ATOM 1544 N N . ARG B 1 9 ? -12.664 4.59 14.734 1 90.69 9 ARG B N 1
ATOM 1545 C CA . ARG B 1 9 ? -13.234 5.914 14.523 1 90.69 9 ARG B CA 1
ATOM 1546 C C . ARG B 1 9 ? -12.195 6.871 13.938 1 90.69 9 ARG B C 1
ATOM 1548 O O . ARG B 1 9 ? -10.992 6.684 14.133 1 90.69 9 ARG B O 1
ATOM 1555 N N . PRO B 1 10 ? -12.711 7.93 13.305 1 91.44 10 PRO B N 1
ATOM 1556 C CA . PRO B 1 10 ? -11.781 8.953 12.812 1 91.44 10 PRO B CA 1
ATOM 1557 C C . PRO B 1 10 ? -10.992 9.617 13.93 1 91.44 10 PRO B C 1
ATOM 1559 O O . PRO B 1 10 ? -11.516 9.828 15.023 1 91.44 10 PRO B O 1
ATOM 1562 N N . ASN B 1 11 ? -9.695 9.953 13.695 1 91.31 11 ASN B N 1
ATOM 1563 C CA . ASN B 1 11 ? -8.82 10.711 14.586 1 91.31 11 ASN B CA 1
ATOM 1564 C C . ASN B 1 11 ? -8.469 9.922 15.836 1 91.31 11 ASN B C 1
ATOM 1566 O O . ASN B 1 11 ? -8.18 10.508 16.891 1 91.31 11 ASN B O 1
ATOM 1570 N N . LYS B 1 12 ? -8.602 8.664 15.773 1 90.44 12 LYS B N 1
ATOM 1571 C CA . LYS B 1 12 ? -8.133 7.816 16.859 1 90.44 12 LYS B CA 1
ATOM 1572 C C . LYS B 1 12 ? -6.633 7.551 16.734 1 90.44 12 LYS B C 1
ATOM 1574 O O . LYS B 1 12 ? -5.914 7.531 17.734 1 90.44 12 LYS B O 1
ATOM 1579 N N . LEU B 1 13 ? -6.211 7.328 15.539 1 92.25 13 LEU B N 1
ATOM 1580 C CA . LEU B 1 13 ? -4.824 6.973 15.25 1 92.25 13 LEU B CA 1
ATOM 1581 C C . LEU B 1 13 ? -4.375 7.586 13.922 1 92.25 13 LEU B C 1
ATOM 1583 O O . LEU B 1 13 ? -4.996 7.355 12.883 1 92.25 13 LEU B O 1
ATOM 1587 N N . TRP B 1 14 ? -3.336 8.414 14.062 1 93.94 14 TRP B N 1
ATOM 1588 C CA . TRP B 1 14 ? -2.68 8.953 12.875 1 93.94 14 TRP B CA 1
ATOM 1589 C C . TRP B 1 14 ? -1.291 8.352 12.695 1 93.94 14 TRP B C 1
ATOM 1591 O O . TRP B 1 14 ? -0.565 8.148 13.672 1 93.94 14 TRP B O 1
ATOM 1601 N N . VAL B 1 15 ? -0.977 8.07 11.508 1 94.19 15 VAL B N 1
ATOM 1602 C CA . VAL B 1 15 ? 0.352 7.574 11.164 1 94.19 15 VAL B CA 1
ATOM 1603 C C . VAL B 1 15 ? 1.037 8.555 10.211 1 94.19 15 VAL B C 1
ATOM 1605 O O . VAL B 1 15 ? 0.413 9.055 9.273 1 94.19 15 VAL B O 1
ATOM 1608 N N . SER B 1 16 ? 2.283 8.828 10.484 1 93.75 16 SER B N 1
ATOM 1609 C CA . SER B 1 16 ? 3.02 9.773 9.648 1 93.75 16 SER B CA 1
ATOM 1610 C C . SER B 1 16 ? 4.27 9.125 9.062 1 93.75 16 SER B C 1
ATOM 1612 O O . SER B 1 16 ? 4.938 8.328 9.727 1 93.75 16 SER B O 1
ATOM 1614 N N . ASP B 1 17 ? 4.543 9.414 7.895 1 93.25 17 ASP B N 1
ATOM 1615 C CA . ASP B 1 17 ? 5.746 9.016 7.172 1 93.25 17 ASP B CA 1
ATOM 1616 C C . ASP B 1 17 ? 6.145 10.07 6.145 1 93.25 17 ASP B C 1
ATOM 1618 O O . ASP B 1 17 ? 5.484 11.102 6.02 1 93.25 17 ASP B O 1
ATOM 1622 N N . PHE B 1 18 ? 7.285 9.859 5.566 1 93.19 18 PHE B N 1
ATOM 1623 C CA . PHE B 1 18 ? 7.719 10.805 4.543 1 93.19 18 PHE B CA 1
ATOM 1624 C C . PHE B 1 18 ? 8.406 10.078 3.391 1 93.19 18 PHE B C 1
ATOM 1626 O O . PHE B 1 18 ? 8.695 8.891 3.488 1 93.19 18 PHE B O 1
ATOM 1633 N N . THR B 1 19 ? 8.586 10.773 2.324 1 94.19 19 THR B N 1
ATOM 1634 C CA . THR B 1 19 ? 9.375 10.32 1.186 1 94.19 19 THR B CA 1
ATOM 1635 C C . THR B 1 19 ? 10.18 11.477 0.596 1 94.19 19 THR B C 1
ATOM 1637 O O . THR B 1 19 ? 10.008 12.633 0.992 1 94.19 19 THR B O 1
ATOM 1640 N N . TYR B 1 20 ? 11.094 11.156 -0.201 1 94 20 TYR B N 1
ATOM 1641 C CA . TYR B 1 20 ? 11.859 12.195 -0.882 1 94 20 TYR B CA 1
ATOM 1642 C C . TYR B 1 20 ? 11.633 12.148 -2.387 1 94 20 TYR B C 1
ATOM 1644 O O . TYR B 1 20 ? 11.336 11.086 -2.941 1 94 20 TYR B O 1
ATOM 1652 N N . VAL B 1 21 ? 11.773 13.266 -3.055 1 96.88 21 VAL B N 1
ATOM 1653 C CA . VAL B 1 21 ? 11.57 13.477 -4.484 1 96.88 21 VAL B CA 1
ATOM 1654 C C . VAL B 1 21 ? 12.742 14.258 -5.066 1 96.88 21 VAL B C 1
ATOM 1656 O O . VAL B 1 21 ? 12.938 15.43 -4.73 1 96.88 21 VAL B O 1
ATOM 1659 N N . PRO B 1 22 ? 13.484 13.617 -5.938 1 96.56 22 PRO B N 1
ATOM 1660 C CA . PRO B 1 22 ? 14.539 14.391 -6.598 1 96.56 22 PRO B CA 1
ATOM 1661 C C . PRO B 1 22 ? 13.984 15.422 -7.582 1 96.56 22 PRO B C 1
ATOM 1663 O O . PRO B 1 22 ? 13.055 15.125 -8.336 1 96.56 22 PRO B O 1
ATOM 1666 N N . THR B 1 23 ? 14.555 16.609 -7.516 1 97.94 23 THR B N 1
ATOM 1667 C CA . THR B 1 23 ? 14.227 17.656 -8.461 1 97.94 23 THR B CA 1
ATOM 1668 C C . THR B 1 23 ? 15.492 18.281 -9.039 1 97.94 23 THR B C 1
ATOM 1670 O O . THR B 1 23 ? 16.594 18 -8.57 1 97.94 23 THR B O 1
ATOM 1673 N N . TRP B 1 24 ? 15.305 19.094 -10.062 1 97.38 24 TRP B N 1
ATOM 1674 C CA . TRP B 1 24 ? 16.453 19.797 -10.648 1 97.38 24 TRP B CA 1
ATOM 1675 C C . TRP B 1 24 ? 17.078 20.734 -9.633 1 97.38 24 TRP B C 1
ATOM 1677 O O . TRP B 1 24 ? 18.297 21 -9.688 1 97.38 24 TRP B O 1
ATOM 1687 N N . SER B 1 25 ? 16.359 21.281 -8.758 1 96.75 25 SER B N 1
ATOM 1688 C CA . SER B 1 25 ? 16.828 22.281 -7.797 1 96.75 25 SER B CA 1
ATOM 1689 C C . SER B 1 25 ? 17.281 21.625 -6.5 1 96.75 25 SER B C 1
ATOM 1691 O O . SER B 1 25 ? 17.656 22.312 -5.551 1 96.75 25 SER B O 1
ATOM 1693 N N . GLY B 1 26 ? 17.172 20.328 -6.461 1 96.5 26 GLY B N 1
ATOM 1694 C CA . GLY B 1 26 ? 17.562 19.609 -5.258 1 96.5 26 GLY B CA 1
ATOM 1695 C C . GLY B 1 26 ? 16.516 18.625 -4.773 1 96.5 26 GLY B C 1
ATOM 1696 O O . GLY B 1 26 ? 15.469 18.469 -5.418 1 96.5 26 GLY B O 1
ATOM 1697 N N . THR B 1 27 ? 16.719 18.078 -3.627 1 96.12 27 THR B N 1
ATOM 1698 C CA . THR B 1 27 ? 15.805 17.078 -3.074 1 96.12 27 THR B CA 1
ATOM 1699 C C . THR B 1 27 ? 14.656 17.75 -2.328 1 96.12 27 THR B C 1
ATOM 1701 O O . THR B 1 27 ? 14.875 18.688 -1.564 1 96.12 27 THR B O 1
ATOM 1704 N N . VAL B 1 28 ? 13.484 17.25 -2.59 1 97.12 28 VAL B N 1
ATOM 1705 C CA . VAL B 1 28 ? 12.289 17.688 -1.882 1 97.12 28 VAL B CA 1
ATOM 1706 C C . VAL B 1 28 ? 11.75 16.562 -1.017 1 97.12 28 VAL B C 1
ATOM 1708 O O . VAL B 1 28 ? 11.688 15.406 -1.46 1 97.12 28 VAL B O 1
ATOM 1711 N N . TYR B 1 29 ? 11.375 16.922 0.253 1 95.31 29 TYR B N 1
ATOM 1712 C CA . TYR B 1 29 ? 10.758 15.961 1.172 1 95.31 29 TYR B CA 1
ATOM 1713 C C . TYR B 1 29 ? 9.258 16.188 1.262 1 95.31 29 TYR B C 1
ATOM 1715 O O . TYR B 1 29 ? 8.789 17.328 1.288 1 95.31 29 TYR B O 1
ATOM 1723 N N . VAL B 1 30 ? 8.539 15.133 1.239 1 96.88 30 VAL B N 1
ATOM 1724 C CA . VAL B 1 30 ? 7.09 15.203 1.379 1 96.88 30 VAL B CA 1
ATOM 1725 C C . VAL B 1 30 ? 6.637 14.336 2.551 1 96.88 30 VAL B C 1
ATOM 1727 O O . VAL B 1 30 ? 6.883 13.125 2.562 1 96.88 30 VAL B O 1
ATOM 1730 N N . ALA B 1 31 ? 5.996 14.945 3.482 1 96.12 31 ALA B N 1
ATOM 1731 C CA . ALA B 1 31 ? 5.453 14.219 4.629 1 96.12 31 ALA B CA 1
ATOM 1732 C C . ALA B 1 31 ? 3.936 14.078 4.52 1 96.12 31 ALA B C 1
ATOM 1734 O O . ALA B 1 31 ? 3.256 15 4.059 1 96.12 31 ALA B O 1
ATOM 1735 N N . PHE B 1 32 ? 3.42 12.969 4.949 1 97.06 32 PHE B N 1
ATOM 1736 C CA . PHE B 1 32 ? 1.985 12.719 4.996 1 97.06 32 PHE B CA 1
ATOM 1737 C C . PHE B 1 32 ? 1.552 12.312 6.398 1 97.06 32 PHE B C 1
ATOM 1739 O O . PHE B 1 32 ? 2.295 11.633 7.113 1 97.06 32 PHE B O 1
ATOM 1746 N N . VAL B 1 33 ? 0.426 12.719 6.785 1 96.31 33 VAL B N 1
ATOM 1747 C CA . VAL B 1 33 ? -0.283 12.25 7.973 1 96.31 33 VAL B CA 1
ATOM 1748 C C . VAL B 1 33 ? -1.567 11.531 7.559 1 96.31 33 VAL B C 1
ATOM 1750 O O . VAL B 1 33 ? -2.428 12.125 6.898 1 96.31 33 VAL B O 1
ATOM 1753 N N . ILE B 1 34 ? -1.698 10.281 7.969 1 97.06 34 ILE B N 1
ATOM 1754 C CA . ILE B 1 34 ? -2.791 9.438 7.5 1 97.06 34 ILE B CA 1
ATOM 1755 C C . ILE B 1 34 ? -3.652 9 8.688 1 97.06 34 ILE B C 1
ATOM 1757 O O . ILE B 1 34 ? -3.135 8.492 9.68 1 97.06 34 ILE B O 1
ATOM 1761 N N . ASP B 1 35 ? -4.883 9.281 8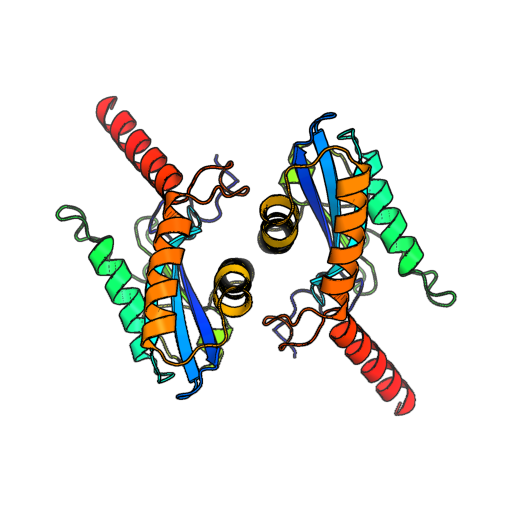.625 1 95.69 35 ASP B N 1
ATOM 1762 C CA . ASP B 1 35 ? -5.832 8.742 9.594 1 95.69 35 ASP B CA 1
ATOM 1763 C C . ASP B 1 35 ? -6.137 7.277 9.305 1 95.69 35 ASP B C 1
ATOM 1765 O O . ASP B 1 35 ? -6.641 6.941 8.227 1 95.69 35 ASP B O 1
ATOM 1769 N N . VAL B 1 36 ? -5.898 6.418 10.242 1 94.94 36 VAL B N 1
ATOM 1770 C CA . VAL B 1 36 ? -5.91 4.973 10.047 1 94.94 36 VAL B CA 1
ATOM 1771 C C . VAL B 1 36 ? -7.34 4.496 9.797 1 94.94 36 VAL B C 1
ATOM 1773 O O . VAL B 1 36 ? -7.559 3.521 9.078 1 94.94 36 VAL B O 1
ATOM 1776 N N . PHE B 1 37 ? -8.32 5.141 10.359 1 94 37 PHE B N 1
ATOM 1777 C CA . PHE B 1 37 ? -9.711 4.719 10.273 1 94 37 PHE B CA 1
ATOM 1778 C C . PHE B 1 37 ? -10.133 4.516 8.82 1 94 37 PHE B C 1
ATOM 1780 O O . PHE B 1 37 ? -10.516 3.414 8.43 1 94 37 PHE B O 1
ATOM 1787 N N . ALA B 1 38 ? -9.93 5.547 7.984 1 94.81 38 ALA B N 1
ATOM 1788 C CA . ALA B 1 38 ? -10.391 5.504 6.598 1 94.81 38 ALA B CA 1
ATOM 1789 C C . ALA B 1 38 ? -9.234 5.699 5.625 1 94.81 38 ALA B C 1
ATOM 1791 O O . ALA B 1 38 ? -9.445 5.953 4.438 1 94.81 38 ALA B O 1
ATOM 1792 N N . ARG B 1 39 ? -8.047 5.707 6.145 1 95.94 39 ARG B N 1
ATOM 1793 C CA . ARG B 1 39 ? -6.844 5.918 5.352 1 95.94 39 ARG B CA 1
ATOM 1794 C C . ARG B 1 39 ? -6.848 7.297 4.699 1 95.94 39 ARG B C 1
ATOM 1796 O O . ARG B 1 39 ? -6.316 7.473 3.602 1 95.94 39 ARG B O 1
ATOM 1803 N N . ARG B 1 40 ? -7.516 8.18 5.336 1 97.25 40 ARG B N 1
ATOM 1804 C CA . ARG B 1 40 ? -7.586 9.547 4.828 1 97.25 40 ARG B CA 1
ATOM 1805 C C . ARG B 1 40 ? -6.293 10.305 5.109 1 97.25 40 ARG B C 1
ATOM 1807 O O . ARG B 1 40 ? -5.738 10.211 6.207 1 97.25 40 ARG B O 1
ATOM 1814 N N . ILE B 1 41 ? -5.797 10.961 4.094 1 98.12 41 ILE B N 1
ATOM 1815 C CA . ILE B 1 41 ? -4.68 11.867 4.328 1 98.12 41 ILE B CA 1
ATOM 1816 C C . ILE B 1 41 ? -5.188 13.164 4.965 1 98.12 41 ILE B C 1
ATOM 1818 O O . ILE B 1 41 ? -5.906 13.938 4.328 1 98.12 41 ILE B O 1
ATOM 1822 N N . VAL B 1 42 ? -4.793 13.406 6.199 1 96.94 42 VAL B N 1
ATOM 1823 C CA . VAL B 1 42 ? -5.371 14.516 6.953 1 96.94 42 VAL B CA 1
ATOM 1824 C C . VAL B 1 42 ? -4.371 15.672 7.012 1 96.94 42 VAL B C 1
ATOM 1826 O O . VAL B 1 42 ? -4.727 16.781 7.398 1 96.94 42 VAL B O 1
ATOM 1829 N N . GLY B 1 43 ? -3.156 15.445 6.625 1 96.75 43 GLY B N 1
ATOM 1830 C CA . GLY B 1 43 ? -2.123 16.469 6.543 1 96.75 43 GLY B CA 1
ATOM 1831 C C . GLY B 1 43 ? -0.978 16.078 5.625 1 96.75 43 GLY B C 1
ATOM 1832 O O . GLY B 1 43 ? -0.722 14.891 5.406 1 96.75 43 GLY B O 1
ATOM 1833 N N . TRP B 1 44 ? -0.308 17.094 5.121 1 97.31 44 TRP B N 1
ATOM 1834 C CA . TRP B 1 44 ? 0.894 16.891 4.316 1 97.31 44 TRP B CA 1
ATOM 1835 C C . TRP B 1 44 ? 1.687 18.188 4.188 1 97.31 44 TRP B C 1
ATOM 1837 O O . TRP B 1 44 ? 1.136 19.266 4.352 1 97.31 44 TRP B O 1
ATOM 1847 N N . ARG B 1 45 ? 2.977 17.984 4.004 1 96.5 45 ARG B N 1
ATOM 1848 C CA . ARG B 1 45 ? 3.855 19.141 3.846 1 96.5 45 ARG B CA 1
ATOM 1849 C C . ARG B 1 45 ? 5.051 18.797 2.963 1 96.5 45 ARG B C 1
ATOM 1851 O O . ARG B 1 45 ? 5.555 17.672 2.998 1 96.5 45 ARG B O 1
ATOM 1858 N N . THR B 1 46 ? 5.441 19.734 2.172 1 96.81 46 THR B N 1
ATOM 1859 C CA . THR B 1 46 ? 6.688 19.625 1.421 1 96.81 46 THR B CA 1
ATOM 1860 C C . THR B 1 46 ? 7.766 20.516 2.025 1 96.81 46 THR B C 1
ATOM 1862 O O . THR B 1 46 ? 7.457 21.547 2.619 1 96.81 46 THR B O 1
ATOM 1865 N N . SER B 1 47 ? 8.969 20.062 1.907 1 95.56 47 SER B N 1
ATOM 1866 C CA . SER B 1 47 ? 10.102 20.844 2.4 1 95.56 47 SER B CA 1
ATOM 1867 C C . SER B 1 47 ? 11.367 20.531 1.62 1 95.56 47 SER B C 1
ATOM 1869 O O . SER B 1 47 ? 11.508 19.438 1.064 1 95.56 47 SER B O 1
ATOM 1871 N N . THR B 1 48 ? 12.32 21.453 1.58 1 95 48 THR B N 1
ATOM 1872 C CA . THR B 1 48 ? 13.617 21.219 0.959 1 95 48 THR B CA 1
ATOM 1873 C C . THR B 1 48 ? 14.641 20.75 1.998 1 95 48 THR B C 1
ATOM 1875 O O . THR B 1 48 ? 15.797 20.5 1.665 1 95 48 THR B O 1
ATOM 1878 N N . SER B 1 49 ? 14.172 20.641 3.23 1 89.62 49 SER B N 1
ATOM 1879 C CA . SER B 1 49 ? 15.055 20.172 4.293 1 89.62 49 SER B CA 1
ATOM 1880 C C . SER B 1 49 ? 14.406 19.062 5.117 1 89.62 49 SER B C 1
ATOM 1882 O O . SER B 1 49 ? 13.188 19.078 5.328 1 89.62 49 SER B O 1
ATOM 1884 N N . MET B 1 50 ? 15.25 18.156 5.418 1 84.06 50 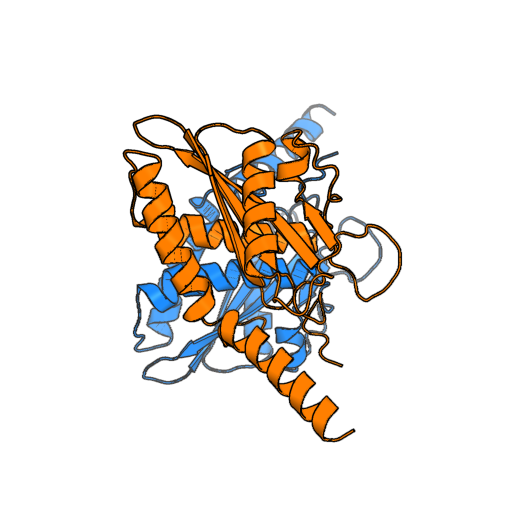MET B N 1
ATOM 1885 C CA . MET B 1 50 ? 14.781 17.047 6.246 1 84.06 50 MET B CA 1
ATOM 1886 C C . MET B 1 50 ? 14.883 17.391 7.727 1 84.06 50 MET B C 1
ATOM 1888 O O . MET B 1 50 ? 15.828 16.984 8.398 1 84.06 50 MET B O 1
ATOM 1892 N N . LYS B 1 51 ? 14.023 18.234 8.18 1 82.19 51 LYS B N 1
ATOM 1893 C CA . LYS B 1 51 ? 14 18.609 9.586 1 82.19 51 LYS B CA 1
ATOM 1894 C C . LYS B 1 51 ? 12.703 18.156 10.25 1 82.19 51 LYS B C 1
ATOM 1896 O O . LYS B 1 51 ? 11.672 18 9.586 1 82.19 51 LYS B O 1
ATOM 1901 N N . THR B 1 52 ? 12.82 17.969 11.477 1 79.12 52 THR B N 1
ATOM 1902 C CA . THR B 1 52 ? 11.68 17.562 12.289 1 79.12 52 THR B CA 1
ATOM 1903 C C . THR B 1 52 ? 10.492 18.484 12.047 1 79.12 52 THR B C 1
ATOM 1905 O O . THR B 1 52 ? 9.344 18.047 12.039 1 79.12 52 THR B O 1
ATOM 1908 N N . GLN B 1 53 ? 10.898 19.656 11.766 1 82.56 53 GLN B N 1
ATOM 1909 C CA . GLN B 1 53 ? 9.883 20.688 11.711 1 82.56 53 GLN B CA 1
ATOM 1910 C C . GLN B 1 53 ? 8.914 20.453 10.555 1 82.56 53 GLN B C 1
ATOM 1912 O O . GLN B 1 53 ? 7.723 20.75 10.664 1 82.56 53 GLN B O 1
ATOM 1917 N N . PHE B 1 54 ? 9.375 19.891 9.461 1 85.19 54 PHE B N 1
ATOM 1918 C CA . PHE B 1 54 ? 8.461 19.766 8.328 1 85.19 54 PHE B CA 1
ATOM 1919 C C . PHE B 1 54 ? 7.402 18.703 8.602 1 85.19 54 PHE B C 1
ATOM 1921 O O . PHE B 1 54 ? 6.25 18.859 8.188 1 85.19 54 PHE B O 1
ATOM 1928 N N . VAL B 1 55 ? 7.777 17.703 9.422 1 86 55 VAL B N 1
ATOM 1929 C CA . VAL B 1 55 ? 6.809 16.672 9.797 1 86 55 VAL B CA 1
ATOM 1930 C C . VAL B 1 55 ? 5.812 17.25 10.805 1 86 55 VAL B C 1
ATOM 1932 O O . VAL B 1 55 ? 4.609 17.016 10.703 1 86 55 VAL B O 1
ATOM 1935 N N . LEU B 1 56 ? 6.379 18.031 11.719 1 86.5 56 LEU B N 1
ATOM 1936 C CA . LEU B 1 56 ? 5.523 18.672 12.711 1 86.5 56 LEU B CA 1
ATOM 1937 C C . LEU B 1 56 ? 4.539 19.625 12.047 1 86.5 56 LEU B C 1
ATOM 1939 O O . LEU B 1 56 ? 3.393 19.75 12.484 1 86.5 56 LEU B O 1
ATOM 1943 N N . ASP B 1 57 ? 4.988 20.266 11.023 1 89.75 57 ASP B N 1
ATOM 1944 C CA . ASP B 1 57 ? 4.113 21.172 10.281 1 89.75 57 ASP B CA 1
ATOM 1945 C C . ASP B 1 57 ? 2.953 20.406 9.641 1 89.75 57 ASP B C 1
ATOM 1947 O O . ASP B 1 57 ? 1.822 20.891 9.609 1 89.75 57 ASP B O 1
ATOM 1951 N N . ALA B 1 58 ? 3.225 19.266 9.094 1 92.44 58 ALA B N 1
ATOM 1952 C CA . ALA B 1 58 ? 2.172 18.422 8.523 1 92.44 58 ALA B CA 1
ATOM 1953 C C . ALA B 1 58 ? 1.159 18.016 9.594 1 92.44 58 ALA B C 1
ATOM 1955 O O . ALA B 1 58 ? -0.049 18.031 9.344 1 92.44 58 ALA B O 1
ATOM 1956 N N . LEU B 1 59 ? 1.688 17.688 10.727 1 89.56 59 LEU B N 1
ATOM 1957 C CA . LEU B 1 59 ? 0.833 17.297 11.844 1 89.56 59 LEU B CA 1
ATOM 1958 C C . LEU B 1 59 ? -0.022 18.484 12.312 1 89.56 59 LEU B C 1
ATOM 1960 O O . LEU B 1 59 ? -1.216 18.312 12.57 1 89.56 59 LEU B O 1
ATOM 1964 N N . GLU B 1 60 ? 0.611 19.594 12.461 1 87.75 60 GLU B N 1
ATOM 1965 C CA . GLU B 1 60 ? -0.109 20.797 12.867 1 87.75 60 GLU B CA 1
ATOM 1966 C C . GLU B 1 60 ? -1.205 21.141 11.859 1 87.75 60 GLU B C 1
ATOM 1968 O O . GLU B 1 60 ? -2.311 21.531 12.25 1 87.75 60 GLU B O 1
ATOM 1973 N N . GLN B 1 61 ? -0.877 20.984 10.602 1 90.69 61 GLN B N 1
ATOM 1974 C CA . GLN B 1 61 ? -1.882 21.188 9.562 1 90.69 61 GLN B CA 1
ATOM 1975 C C . GLN B 1 61 ? -3.074 20.266 9.758 1 90.69 61 GLN B C 1
ATOM 1977 O O . GLN B 1 61 ? -4.227 20.688 9.633 1 90.69 61 GLN B O 1
ATOM 1982 N N . ALA B 1 62 ? -2.799 19.078 10.047 1 91.81 62 ALA B N 1
ATOM 1983 C CA . ALA B 1 62 ? -3.848 18.078 10.266 1 91.81 62 ALA B CA 1
ATOM 1984 C C . ALA B 1 62 ? -4.711 18.453 11.469 1 91.81 62 ALA B C 1
ATOM 1986 O O . ALA B 1 62 ? -5.941 18.391 11.398 1 91.81 62 ALA B O 1
ATOM 1987 N N . ILE B 1 63 ? -4.078 18.859 12.555 1 86.19 63 ILE B N 1
ATOM 1988 C CA . ILE B 1 63 ? -4.773 19.203 13.789 1 86.19 63 ILE B CA 1
ATOM 1989 C C . ILE B 1 63 ? -5.688 20.406 13.547 1 86.19 63 ILE B C 1
ATOM 1991 O O . ILE B 1 63 ? -6.848 20.406 13.969 1 86.19 63 ILE B O 1
ATOM 1995 N N . TRP B 1 64 ? -5.211 21.328 12.867 1 84.38 64 TRP B N 1
ATOM 1996 C CA . TRP B 1 64 ? -5.977 22.547 12.602 1 84.38 64 TRP B CA 1
ATOM 1997 C C . TRP B 1 64 ? -7.184 22.25 11.719 1 84.38 64 TRP B C 1
ATOM 1999 O O . TRP B 1 64 ? -8.273 22.781 11.938 1 84.38 64 TRP B O 1
ATOM 2009 N N . GLN B 1 65 ? -6.973 21.406 10.789 1 83.31 65 GLN B N 1
ATOM 2010 C CA . GLN B 1 65 ? -8.047 21.062 9.867 1 83.31 65 GLN B CA 1
ATOM 2011 C C . GLN B 1 65 ? -9.133 20.234 10.555 1 83.31 65 GLN B C 1
ATOM 2013 O O . GLN B 1 65 ? -10.305 20.328 10.195 1 83.31 65 GLN B O 1
ATOM 2018 N N . ARG B 1 66 ? -8.703 19.5 11.438 1 82.81 66 ARG B N 1
ATOM 2019 C CA . ARG B 1 66 ? -9.656 18.594 12.062 1 82.81 66 ARG B CA 1
ATOM 2020 C C . ARG B 1 66 ? -10.273 19.219 13.312 1 82.81 66 ARG B C 1
ATOM 2022 O O . ARG B 1 66 ? -11.242 18.688 13.859 1 82.81 66 ARG B O 1
ATOM 2029 N N . LYS B 1 67 ? -9.727 20.281 13.859 1 69.38 67 LYS B N 1
ATOM 2030 C CA . LYS B 1 67 ? -10.281 20.969 15.016 1 69.38 67 LYS B CA 1
ATOM 2031 C C . LYS B 1 67 ? -11.633 21.594 14.688 1 69.38 67 LYS B C 1
ATOM 2033 O O . LYS B 1 67 ? -11.805 22.188 13.625 1 69.38 67 LYS B O 1
ATOM 2038 N N . THR B 1 68 ? -12.688 20.875 14.883 1 56.59 68 THR B N 1
ATOM 2039 C CA . THR B 1 68 ? -13.992 21.5 14.789 1 56.59 68 THR B CA 1
ATOM 2040 C C . THR B 1 68 ? -14.172 22.562 15.883 1 56.59 68 THR B C 1
ATOM 2042 O O . THR B 1 68 ? -13.547 22.469 16.938 1 56.59 68 THR B O 1
ATOM 2045 N N . PRO B 1 69 ? -14.789 23.766 15.57 1 48.94 69 PRO B N 1
ATOM 2046 C CA . PRO B 1 69 ? -15.109 24.719 16.641 1 48.94 69 PRO B CA 1
ATOM 2047 C C . PRO B 1 69 ? -15.547 24.031 17.922 1 48.94 69 PRO B C 1
ATOM 2049 O O . PRO B 1 69 ? -15.242 24.516 19.016 1 48.94 69 PRO B O 1
ATOM 2052 N N . ASP B 1 70 ? -16.328 23.016 17.812 1 46 70 ASP B N 1
ATOM 2053 C CA . ASP B 1 70 ? -16.922 22.375 18.984 1 46 70 ASP B CA 1
ATOM 2054 C C . ASP B 1 70 ? -15.977 21.312 19.562 1 46 70 ASP B C 1
ATOM 2056 O O . ASP B 1 70 ? -16.188 20.828 20.672 1 46 70 ASP B O 1
ATOM 2060 N N . ASN B 1 71 ? -15.094 20.781 18.812 1 48.03 71 ASN B N 1
ATOM 2061 C CA . ASN B 1 71 ? -14.242 19.688 19.281 1 48.03 71 ASN B CA 1
ATOM 2062 C C . ASN B 1 71 ? -12.82 20.172 19.562 1 48.03 71 ASN B C 1
ATOM 2064 O O . ASN B 1 71 ? -11.938 20.078 18.719 1 48.03 71 ASN B O 1
ATOM 2068 N N . LYS B 1 72 ? -12.648 21.078 20.438 1 45.03 72 LYS B N 1
ATOM 2069 C CA . LYS B 1 72 ? -11.375 21.547 20.984 1 45.03 72 LYS B CA 1
ATOM 2070 C C . LYS B 1 72 ? -10.477 20.375 21.375 1 45.03 72 LYS B C 1
ATOM 2072 O O . LYS B 1 72 ? -9.344 20.562 21.812 1 45.03 72 LYS B O 1
ATOM 2077 N N . ALA B 1 73 ? -11.008 19.172 21.547 1 45.66 73 ALA B N 1
ATOM 2078 C CA . ALA B 1 73 ? -10.391 18.078 22.281 1 45.66 73 ALA B CA 1
ATOM 2079 C C . ALA B 1 73 ? -9.43 17.297 21.391 1 45.66 73 ALA B C 1
ATOM 2081 O O . ALA B 1 73 ? -8.953 16.219 21.766 1 45.66 73 ALA B O 1
ATOM 2082 N N . LEU B 1 74 ? -9.18 17.594 20.109 1 48.19 74 LEU B N 1
ATOM 2083 C CA . LEU B 1 74 ? -8.156 16.719 19.547 1 48.19 74 LEU B CA 1
ATOM 2084 C C . LEU B 1 74 ? -6.918 16.688 20.438 1 48.19 74 LEU B C 1
ATOM 2086 O O . LEU B 1 74 ? -6.02 17.531 20.266 1 48.19 74 LEU B O 1
ATOM 2090 N N . VAL B 1 75 ? -7.02 16.609 21.766 1 43.22 75 VAL B N 1
ATOM 2091 C CA . VAL B 1 75 ? -5.914 16.594 22.719 1 43.22 75 VAL B CA 1
ATOM 2092 C C . VAL B 1 75 ? -5.051 15.367 22.484 1 43.22 75 VAL B C 1
ATOM 2094 O O . VAL B 1 75 ? -5.562 14.242 22.406 1 43.22 75 VAL B O 1
ATOM 2097 N N . HIS B 1 76 ? -3.848 15.555 21.812 1 45.03 76 HIS B N 1
ATOM 2098 C CA . HIS B 1 76 ? -2.795 14.547 21.703 1 45.03 76 HIS B CA 1
ATOM 2099 C C . HIS B 1 76 ? -2.559 13.859 23.047 1 45.03 76 HIS B C 1
ATOM 2101 O O . HIS B 1 76 ? -1.796 14.359 23.875 1 45.03 76 HIS B O 1
ATOM 2107 N N . HIS B 1 77 ? -3.455 13.633 23.891 1 39.72 77 HIS B N 1
ATOM 2108 C CA . HIS B 1 77 ? -2.965 13.133 25.172 1 39.72 77 HIS B CA 1
ATOM 2109 C C . HIS B 1 77 ? -2.463 11.695 25.047 1 39.72 77 HIS B C 1
ATOM 2111 O O . HIS B 1 77 ? -3.068 10.883 24.344 1 39.72 77 HIS B O 1
ATOM 2117 N N . SER B 1 78 ? -1.129 11.492 25.156 1 37.19 78 SER B N 1
ATOM 2118 C CA . SER B 1 78 ? -0.482 10.203 25.375 1 37.19 78 SER B CA 1
ATOM 2119 C C . SER B 1 78 ? -1.346 9.305 26.25 1 37.19 78 SER B C 1
ATOM 2121 O O . SER B 1 78 ? -1.019 8.133 26.453 1 37.19 78 SER B O 1
ATOM 2123 N N . ASP B 1 79 ? -2.041 9.797 27.266 1 36.06 79 ASP B N 1
ATOM 2124 C CA . ASP B 1 79 ? -2.561 8.898 28.297 1 36.06 79 ASP B CA 1
ATOM 2125 C C . ASP B 1 79 ? -3.678 8.016 27.734 1 36.06 79 ASP B C 1
ATOM 2127 O O . ASP B 1 79 ? -4.316 8.375 26.75 1 36.06 79 ASP B O 1
ATOM 2131 N N . ARG B 1 80 ? -4.117 6.82 28.469 1 38.81 80 ARG B N 1
ATOM 2132 C CA . ARG B 1 80 ? -4.797 5.531 28.469 1 38.81 80 ARG B CA 1
ATOM 2133 C C . ARG B 1 80 ? -6.242 5.676 28 1 38.81 80 ARG B C 1
ATOM 2135 O O . ARG B 1 80 ? -7 4.707 28 1 38.81 80 ARG B O 1
ATOM 2142 N N . GLY B 1 81 ? -6.859 6.883 27.906 1 39.56 81 GLY B N 1
ATOM 2143 C CA . GLY B 1 81 ? -8.281 6.688 27.672 1 39.56 81 GLY B CA 1
ATOM 2144 C C . GLY B 1 81 ? -8.641 6.672 26.188 1 39.56 81 GLY B C 1
ATOM 2145 O O . GLY B 1 81 ? -7.898 7.195 25.359 1 39.56 81 GLY B O 1
ATOM 2146 N N . SER B 1 82 ? -9.562 5.801 25.578 1 49.06 82 SER B N 1
ATOM 2147 C CA . SER B 1 82 ? -10.164 5.402 24.312 1 49.06 82 SER B CA 1
ATOM 2148 C C . SER B 1 82 ? -10.516 6.617 23.453 1 49.06 82 SER B C 1
ATOM 2150 O O . SER B 1 82 ? -10.68 6.504 22.25 1 49.06 82 SER B O 1
ATOM 2152 N N . GLN B 1 83 ? -10.562 7.906 24 1 59.03 83 GLN B N 1
ATOM 2153 C CA . GLN B 1 83 ? -11.148 9.016 23.266 1 59.03 83 GLN B CA 1
ATOM 2154 C C . GLN B 1 83 ? -10.07 9.883 22.609 1 59.03 83 GLN B C 1
ATOM 2156 O O . GLN B 1 83 ? -10.375 10.781 21.844 1 59.03 83 GLN B O 1
ATOM 2161 N N . TYR B 1 84 ? -8.781 9.477 22.766 1 74.56 84 TYR B N 1
ATOM 2162 C CA . TYR B 1 84 ? -7.734 10.414 22.375 1 74.56 84 TYR B CA 1
ATOM 2163 C C . TYR B 1 84 ? -7.059 9.969 21.078 1 74.56 84 TYR B C 1
ATOM 2165 O O . TYR B 1 84 ? -7.07 8.781 20.75 1 74.56 84 TYR B O 1
ATOM 2173 N N . LEU B 1 85 ? -6.551 11.023 20.391 1 85.69 85 LEU B N 1
ATOM 2174 C CA . LEU B 1 85 ? -5.77 10.828 19.188 1 85.69 85 LEU B CA 1
ATOM 2175 C C . LEU B 1 85 ? -4.379 10.289 19.516 1 85.69 85 LEU B C 1
ATOM 2177 O O . LEU B 1 85 ? -3.691 10.82 20.375 1 85.69 85 LEU B O 1
ATOM 2181 N N . SER B 1 86 ? -4.016 9.156 19 1 87.81 86 SER B N 1
ATOM 2182 C CA . SER B 1 86 ? -2.652 8.633 19.047 1 87.81 86 SER B CA 1
ATOM 2183 C C . SER B 1 86 ? -1.913 8.93 17.734 1 87.81 86 SER B C 1
ATOM 2185 O O . SER B 1 86 ? -2.484 8.805 16.656 1 87.81 86 SER B O 1
ATOM 2187 N N . ILE B 1 87 ? -0.721 9.391 17.891 1 88.31 87 ILE B N 1
ATOM 2188 C CA . ILE B 1 87 ? 0.114 9.672 16.719 1 88.31 87 ILE B CA 1
ATOM 2189 C C . ILE B 1 87 ? 1.293 8.695 16.688 1 88.31 87 ILE B C 1
ATOM 2191 O O . ILE B 1 87 ? 2.004 8.539 17.688 1 88.31 87 ILE B O 1
ATOM 2195 N N . LYS B 1 88 ? 1.404 8.07 15.586 1 89.88 88 LYS B N 1
ATOM 2196 C CA . LYS B 1 88 ? 2.521 7.152 15.375 1 89.88 88 LYS B CA 1
ATOM 2197 C C . LYS B 1 88 ? 3.383 7.594 14.195 1 89.88 88 LYS B C 1
ATOM 2199 O O . LYS B 1 88 ? 2.865 8.094 13.195 1 89.88 88 LYS B O 1
ATOM 2204 N N . TYR B 1 89 ? 4.664 7.402 14.367 1 89.25 89 TYR B N 1
ATOM 2205 C CA . TYR B 1 89 ? 5.594 7.598 13.258 1 89.25 89 TYR B CA 1
ATOM 2206 C C . TYR B 1 89 ? 6.152 6.266 12.773 1 89.25 89 TYR B C 1
ATOM 2208 O O . TYR B 1 89 ? 6.367 5.348 13.57 1 89.25 89 TYR B O 1
ATOM 2216 N N . THR B 1 90 ? 6.406 6.238 11.531 1 88.19 90 THR B N 1
ATOM 2217 C CA . THR B 1 90 ? 6.938 5.004 10.969 1 88.19 90 THR B CA 1
ATOM 2218 C C . THR B 1 90 ? 8.406 4.82 11.352 1 88.19 90 THR B C 1
ATOM 2220 O O . THR B 1 90 ? 9.047 5.758 11.836 1 88.19 90 THR B O 1
ATOM 2223 N N . GLU B 1 91 ? 8.875 3.637 11.148 1 83.19 91 GLU B N 1
ATOM 2224 C CA . GLU B 1 91 ? 10.281 3.336 11.391 1 83.19 91 GLU B CA 1
ATOM 2225 C C . GLU B 1 91 ? 11.188 4.238 10.562 1 83.19 91 GLU B C 1
ATOM 2227 O O . GLU B 1 91 ? 12.25 4.656 11.023 1 83.19 91 GLU B O 1
ATOM 2232 N N . ARG B 1 92 ? 10.828 4.5 9.414 1 81.44 92 ARG B N 1
ATOM 2233 C CA . ARG B 1 92 ? 11.602 5.371 8.539 1 81.44 92 ARG B CA 1
ATOM 2234 C C . ARG B 1 92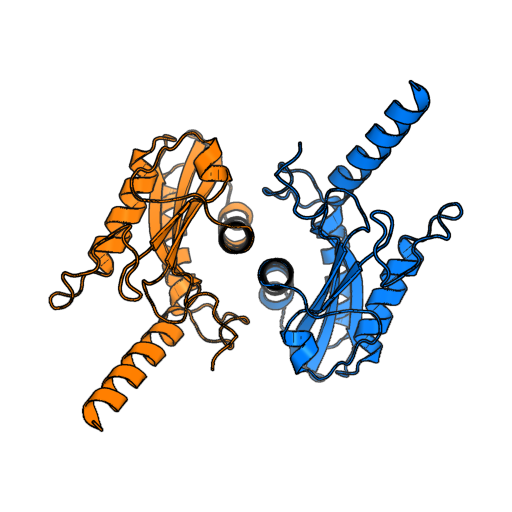 ? 11.781 6.754 9.156 1 81.44 92 ARG B C 1
ATOM 2236 O O . ARG B 1 92 ? 12.875 7.316 9.125 1 81.44 92 ARG B O 1
ATOM 2243 N N . LEU B 1 93 ? 10.695 7.227 9.633 1 84.12 93 LEU B N 1
ATOM 2244 C CA . LEU B 1 93 ? 10.75 8.531 10.281 1 84.12 93 LEU B CA 1
ATOM 2245 C C . LEU B 1 93 ? 11.594 8.484 11.547 1 84.12 93 LEU B C 1
ATOM 2247 O O . LEU B 1 93 ? 12.344 9.414 11.836 1 84.12 93 LEU B O 1
ATOM 2251 N N . ALA B 1 94 ? 11.43 7.457 12.289 1 81.62 94 ALA B N 1
ATOM 2252 C CA . ALA B 1 94 ? 12.203 7.273 13.516 1 81.62 94 ALA B CA 1
ATOM 2253 C C . ALA B 1 94 ? 13.695 7.203 13.211 1 81.62 94 ALA B C 1
ATOM 2255 O O . ALA B 1 94 ? 14.516 7.77 13.945 1 81.62 94 ALA B O 1
ATOM 2256 N N . GLU B 1 95 ? 13.977 6.57 12.172 1 78.62 95 GLU B N 1
ATOM 2257 C CA . GLU B 1 95 ? 15.367 6.395 11.773 1 78.62 95 GLU B CA 1
ATOM 2258 C C . GLU B 1 95 ? 15.984 7.715 11.305 1 78.62 95 GLU B C 1
ATOM 2260 O O . GLU B 1 95 ? 17.188 7.922 11.438 1 78.62 95 GLU B O 1
ATOM 2265 N N . ALA B 1 96 ? 15.18 8.523 10.734 1 75.56 96 ALA B N 1
ATOM 2266 C CA . ALA B 1 96 ? 15.664 9.82 10.266 1 75.56 96 ALA B CA 1
ATOM 2267 C C . ALA B 1 96 ? 15.914 10.773 11.43 1 75.56 96 ALA B C 1
ATOM 2269 O O . ALA B 1 96 ? 16.312 11.922 11.234 1 75.56 96 ALA B O 1
ATOM 2270 N N . GLU B 1 97 ? 15.805 10.18 12.688 1 67.31 97 GLU B N 1
ATOM 2271 C CA . GLU B 1 97 ? 16.109 10.906 13.922 1 67.31 97 GLU B CA 1
ATOM 2272 C C . GLU B 1 97 ? 15.172 12.102 14.094 1 67.31 97 GLU B C 1
ATOM 2274 O O . GLU B 1 97 ? 15.602 13.164 14.562 1 67.31 97 GLU B O 1
ATOM 2279 N N . ILE B 1 98 ? 14.164 11.945 13.414 1 63.53 98 ILE B N 1
ATOM 2280 C CA . ILE B 1 98 ? 13.125 12.938 13.695 1 63.53 98 ILE B CA 1
ATOM 2281 C C . ILE B 1 98 ? 12.438 12.602 15.016 1 63.53 98 ILE B C 1
ATOM 2283 O O . ILE B 1 98 ? 11.836 11.531 15.156 1 63.53 98 ILE B O 1
ATOM 2287 N N . ASP B 1 99 ? 12.93 13.023 16.031 1 59.94 99 ASP B N 1
ATOM 2288 C CA . ASP B 1 99 ? 12.383 12.82 17.375 1 59.94 99 ASP B CA 1
ATOM 2289 C C . ASP B 1 99 ? 11.062 13.57 17.547 1 59.94 99 ASP B C 1
ATOM 2291 O O . ASP B 1 99 ? 11.039 14.797 17.656 1 59.94 99 ASP B O 1
ATOM 2295 N N . LEU B 1 100 ? 10.039 12.812 17.266 1 62.78 100 LEU B N 1
ATOM 2296 C CA . LEU B 1 100 ? 8.781 13.516 17.453 1 62.78 100 LEU B CA 1
ATOM 2297 C C . LEU B 1 100 ? 8.227 13.258 18.859 1 62.78 100 LEU B C 1
ATOM 2299 O O . LEU B 1 100 ? 8.062 12.102 19.266 1 62.78 100 LEU B O 1
ATOM 2303 N N . SER B 1 101 ? 8.375 14.094 19.766 1 63.41 101 SER B N 1
ATOM 2304 C CA . SER B 1 101 ? 7.879 14.016 21.141 1 63.41 101 SER B CA 1
ATOM 2305 C C . SER B 1 101 ? 6.367 13.797 21.172 1 63.41 101 SER B C 1
ATOM 2307 O O . SER B 1 101 ? 5.805 13.461 22.203 1 63.41 101 SER B O 1
ATOM 2309 N N . VAL B 1 102 ? 5.777 13.883 20.125 1 66.94 102 VAL B N 1
ATOM 2310 C CA . VAL B 1 102 ? 4.32 13.891 20.109 1 66.94 102 VAL B CA 1
ATOM 2311 C C . VAL B 1 102 ? 3.795 12.523 19.672 1 66.94 102 VAL B C 1
ATOM 2313 O O . VAL B 1 102 ? 2.586 12.281 19.688 1 66.94 102 VAL B O 1
ATOM 2316 N N . GLY B 1 103 ? 4.75 11.57 19.438 1 75.94 103 GLY B N 1
ATOM 2317 C CA . GLY B 1 103 ? 4.297 10.273 18.969 1 75.94 103 GLY B CA 1
ATOM 2318 C C . GLY B 1 103 ? 5.266 9.148 19.281 1 75.94 103 GLY B C 1
ATOM 2319 O O . GLY B 1 103 ? 6.301 9.375 19.906 1 75.94 103 GLY B O 1
ATOM 2320 N N . THR B 1 104 ? 4.734 7.969 19.031 1 83.81 104 THR B N 1
ATOM 2321 C CA . THR B 1 104 ? 5.555 6.777 19.203 1 83.81 104 THR B CA 1
ATOM 2322 C C . THR B 1 104 ? 5.73 6.039 17.875 1 83.81 104 THR B C 1
ATOM 2324 O O . THR B 1 104 ? 5.047 6.34 16.891 1 83.81 104 THR B O 1
ATOM 2327 N N . VAL B 1 105 ? 6.691 5.141 17.875 1 85.25 105 VAL B N 1
ATOM 2328 C CA . VAL B 1 105 ? 6.949 4.363 16.672 1 85.25 105 VAL B CA 1
ATOM 2329 C C . VAL B 1 105 ? 5.809 3.377 16.438 1 85.25 105 VAL B C 1
ATOM 2331 O O . VAL B 1 105 ? 5.359 2.707 17.375 1 85.25 105 VAL B O 1
ATOM 2334 N N . GLY B 1 106 ? 5.348 3.418 15.297 1 86.12 106 GLY B N 1
ATOM 2335 C CA . GLY B 1 106 ? 4.246 2.549 14.914 1 86.12 106 GLY B CA 1
ATOM 2336 C C . GLY B 1 106 ? 4.645 1.089 14.805 1 86.12 106 GLY B C 1
ATOM 2337 O O . GLY B 1 106 ? 5.836 0.766 14.789 1 86.12 106 GLY B O 1
ATOM 2338 N N . ASP B 1 107 ? 3.596 0.246 14.805 1 88.69 107 ASP B N 1
ATOM 2339 C CA . ASP B 1 107 ? 3.828 -1.183 14.609 1 88.69 107 ASP B CA 1
ATOM 2340 C C . ASP B 1 107 ? 3.896 -1.534 13.125 1 88.69 107 ASP B C 1
ATOM 2342 O O . ASP B 1 107 ? 3.959 -0.645 12.273 1 88.69 107 ASP B O 1
ATOM 2346 N N . ALA B 1 108 ? 3.963 -2.832 12.812 1 86.44 108 ALA B N 1
ATOM 2347 C CA . ALA B 1 108 ? 4.145 -3.311 11.445 1 86.44 108 ALA B CA 1
ATOM 2348 C C . ALA B 1 108 ? 2.99 -2.873 10.547 1 86.44 108 ALA B C 1
ATOM 2350 O O . ALA B 1 108 ? 3.188 -2.574 9.367 1 86.44 108 ALA B O 1
ATOM 2351 N N . TYR B 1 109 ? 1.831 -2.865 11.094 1 88.56 109 TYR B N 1
ATOM 2352 C CA . TYR B 1 109 ? 0.67 -2.428 10.328 1 88.56 109 TYR B CA 1
ATOM 2353 C C . TYR B 1 109 ? 0.786 -0.954 9.961 1 88.56 109 TYR B C 1
ATOM 2355 O O . TYR B 1 109 ? 0.529 -0.572 8.812 1 88.56 109 TYR B O 1
ATOM 2363 N N . ASP B 1 110 ? 1.152 -0.115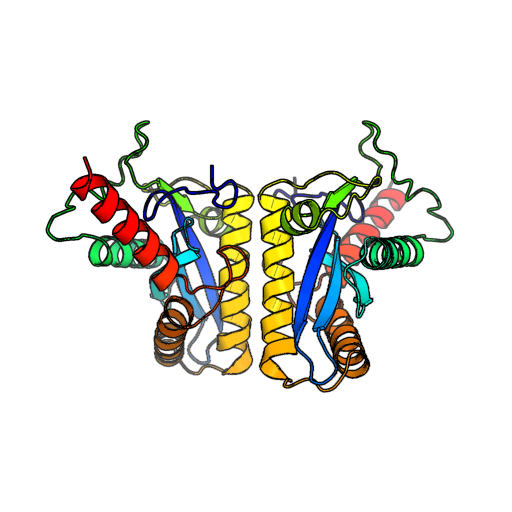 10.953 1 91.12 110 ASP B N 1
ATOM 2364 C CA . ASP B 1 110 ? 1.307 1.318 10.719 1 91.12 110 ASP B CA 1
ATOM 2365 C C . ASP B 1 110 ? 2.311 1.59 9.602 1 91.12 110 ASP B C 1
ATOM 2367 O O . ASP B 1 110 ? 2.057 2.41 8.719 1 91.12 110 ASP B O 1
ATOM 2371 N N . ASN B 1 111 ? 3.371 0.873 9.711 1 90.94 111 ASN B N 1
ATOM 2372 C CA . ASN B 1 111 ? 4.418 1.035 8.703 1 90.94 111 ASN B CA 1
ATOM 2373 C C . ASN B 1 111 ? 3.93 0.634 7.316 1 90.94 111 ASN B C 1
ATOM 2375 O O . ASN B 1 111 ? 4.148 1.358 6.344 1 90.94 111 ASN B O 1
ATOM 2379 N N . ALA B 1 112 ? 3.225 -0.517 7.246 1 91.38 112 ALA B N 1
ATOM 2380 C CA . ALA B 1 112 ? 2.736 -1.028 5.969 1 91.38 112 ALA B CA 1
ATOM 2381 C C . ALA B 1 112 ? 1.718 -0.076 5.352 1 91.38 112 ALA B C 1
ATOM 2383 O O . ALA B 1 112 ? 1.722 0.145 4.137 1 91.38 112 ALA B O 1
ATOM 2384 N N . LEU B 1 113 ? 0.857 0.473 6.152 1 93.25 113 LEU B N 1
ATOM 2385 C CA . LEU B 1 113 ? -0.151 1.417 5.684 1 93.25 113 LEU B CA 1
ATOM 2386 C C . LEU B 1 113 ? 0.503 2.652 5.074 1 93.25 113 LEU B C 1
ATOM 2388 O O . LEU B 1 113 ? 0.14 3.072 3.971 1 93.25 113 LEU B O 1
ATOM 2392 N N . ALA B 1 114 ? 1.44 3.209 5.809 1 95.06 114 ALA B N 1
ATOM 2393 C CA . ALA B 1 114 ? 2.131 4.402 5.324 1 95.06 114 ALA B CA 1
ATOM 2394 C C . ALA B 1 114 ? 2.902 4.105 4.043 1 95.06 114 ALA B C 1
ATOM 2396 O O . ALA B 1 114 ? 2.902 4.914 3.109 1 95.06 114 ALA B O 1
ATOM 2397 N N . GLU B 1 115 ? 3.498 2.953 4.016 1 92.31 115 GLU B N 1
ATOM 2398 C CA . GLU B 1 115 ? 4.227 2.523 2.824 1 92.31 115 GLU B CA 1
ATOM 2399 C C . GLU B 1 115 ? 3.297 2.422 1.618 1 92.31 115 GLU B C 1
ATOM 2401 O O . GLU B 1 115 ? 3.674 2.797 0.505 1 92.31 115 GLU B O 1
ATOM 2406 N N . CYS B 1 116 ? 2.143 1.905 1.832 1 94.12 116 CYS B N 1
ATOM 2407 C CA . CYS B 1 116 ? 1.161 1.767 0.762 1 94.12 116 CYS B CA 1
ATOM 2408 C C . CYS B 1 116 ? 0.777 3.127 0.194 1 94.12 116 CYS B C 1
ATOM 2410 O O . CYS B 1 116 ? 0.838 3.34 -1.019 1 94.12 116 CYS B O 1
ATOM 2412 N N . VAL B 1 117 ? 0.462 4.062 0.997 1 96.81 117 VAL B N 1
ATOM 2413 C CA . VAL B 1 117 ? 0.038 5.391 0.561 1 96.81 117 VAL B CA 1
ATOM 2414 C C . VAL B 1 117 ? 1.185 6.086 -0.168 1 96.81 117 VAL B C 1
ATOM 2416 O O . VAL B 1 117 ? 0.99 6.656 -1.245 1 96.81 117 VAL B O 1
ATOM 2419 N N . ILE B 1 118 ? 2.393 5.992 0.407 1 95.94 118 ILE B N 1
ATOM 2420 C CA . ILE B 1 118 ? 3.561 6.617 -0.206 1 95.94 118 ILE B CA 1
ATOM 2421 C C . ILE B 1 118 ? 3.85 5.961 -1.554 1 95.94 118 ILE B C 1
ATOM 2423 O O . ILE B 1 118 ? 4.207 6.641 -2.52 1 95.94 118 ILE B O 1
ATOM 2427 N N . GLY B 1 119 ? 3.707 4.637 -1.63 1 94.31 119 GLY B N 1
ATOM 2428 C CA . GLY B 1 119 ? 3.869 3.943 -2.898 1 94.31 119 GLY B CA 1
ATOM 2429 C C . GLY B 1 119 ? 2.916 4.434 -3.971 1 94.31 119 GLY B C 1
ATOM 2430 O O . GLY B 1 119 ? 3.312 4.617 -5.125 1 94.31 119 GLY B O 1
ATOM 2431 N N . LEU B 1 120 ? 1.679 4.621 -3.629 1 96.62 120 LEU B N 1
ATOM 2432 C CA . LEU B 1 120 ? 0.692 5.156 -4.562 1 96.62 120 LEU B CA 1
ATOM 2433 C C . LEU B 1 120 ? 1.074 6.562 -5.012 1 96.62 120 LEU B C 1
ATOM 2435 O O . LEU B 1 120 ? 0.994 6.879 -6.203 1 96.62 120 LEU B O 1
ATOM 2439 N N . PHE B 1 121 ? 1.523 7.395 -4.062 1 98 121 PHE B N 1
ATOM 2440 C CA . PHE B 1 121 ? 1.936 8.758 -4.363 1 98 121 PHE B CA 1
ATOM 2441 C C . PHE B 1 121 ? 3.09 8.773 -5.359 1 98 121 PHE B C 1
ATOM 2443 O O . PHE B 1 121 ? 3.066 9.523 -6.336 1 98 121 PHE B O 1
ATOM 2450 N N . LYS B 1 122 ? 4.039 7.949 -5.125 1 96.25 122 LYS B N 1
ATOM 2451 C CA . LYS B 1 122 ? 5.199 7.891 -6.008 1 96.25 122 LYS B CA 1
ATOM 2452 C C . LYS B 1 122 ? 4.809 7.414 -7.406 1 96.25 122 LYS B C 1
ATOM 2454 O O . LYS B 1 122 ? 5.246 7.98 -8.406 1 96.25 122 LYS B O 1
ATOM 2459 N N . THR B 1 123 ? 3.959 6.477 -7.414 1 94.25 123 THR B N 1
ATOM 2460 C CA . THR B 1 123 ? 3.562 5.883 -8.688 1 94.25 123 THR B CA 1
ATOM 2461 C C . THR B 1 123 ? 2.666 6.836 -9.477 1 94.25 123 THR B C 1
ATOM 2463 O O . THR B 1 123 ? 2.869 7.039 -10.672 1 94.25 123 THR B O 1
ATOM 2466 N N . GLU B 1 124 ? 1.733 7.438 -8.805 1 96.69 124 GLU B N 1
ATOM 2467 C CA . GLU B 1 124 ? 0.678 8.18 -9.484 1 96.69 124 GLU B CA 1
ATOM 2468 C C . GLU B 1 124 ? 1.099 9.625 -9.75 1 96.69 124 GLU B C 1
ATOM 2470 O O . GLU B 1 124 ? 0.561 10.281 -10.641 1 96.69 124 GLU B O 1
ATOM 2475 N N . VAL B 1 125 ? 2.031 10.086 -8.961 1 97.81 125 VAL B N 1
ATOM 2476 C CA . VAL B 1 125 ? 2.41 11.492 -9.094 1 97.81 125 VAL B CA 1
ATOM 2477 C C . VAL B 1 125 ? 3.875 11.594 -9.508 1 97.81 125 VAL B C 1
ATOM 2479 O O . VAL B 1 125 ? 4.18 11.992 -10.641 1 97.81 125 VAL B O 1
ATOM 2482 N N . ILE B 1 126 ? 4.738 11.086 -8.734 1 97.25 126 ILE B N 1
ATOM 2483 C CA . ILE B 1 126 ? 6.16 11.383 -8.891 1 97.25 126 ILE B CA 1
ATOM 2484 C C . ILE B 1 126 ? 6.688 10.734 -10.172 1 97.25 126 ILE B C 1
ATOM 2486 O O . ILE B 1 126 ? 7.324 11.391 -10.992 1 97.25 126 ILE B O 1
ATOM 2490 N N . ASN B 1 127 ? 6.371 9.5 -10.352 1 93.5 127 ASN B N 1
ATOM 2491 C CA . ASN B 1 127 ? 6.898 8.781 -11.5 1 93.5 127 ASN B CA 1
ATOM 2492 C C . ASN B 1 127 ? 6.109 9.094 -12.773 1 93.5 127 ASN B C 1
ATOM 2494 O O . ASN B 1 127 ? 6.668 9.125 -13.867 1 93.5 127 ASN B O 1
ATOM 2498 N N . GLN B 1 128 ? 4.844 9.359 -12.609 1 93.44 128 GLN B N 1
ATOM 2499 C CA . GLN B 1 128 ? 3.977 9.57 -13.766 1 93.44 128 GLN B CA 1
ATOM 2500 C C . GLN B 1 128 ? 4.164 10.961 -14.352 1 93.44 128 GLN B C 1
ATOM 2502 O O . GLN B 1 128 ? 4.148 11.133 -15.578 1 93.44 128 GLN B O 1
ATOM 2507 N N . ILE B 1 129 ? 4.434 11.961 -13.555 1 95.56 129 ILE B N 1
ATOM 2508 C CA . ILE B 1 129 ? 4.398 13.352 -14.008 1 95.56 129 ILE B CA 1
ATOM 2509 C C . ILE B 1 129 ? 5.824 13.867 -14.18 1 95.56 129 ILE B C 1
ATOM 2511 O O . ILE B 1 129 ? 6.102 14.656 -15.094 1 95.56 129 ILE B O 1
ATOM 2515 N N . GLY B 1 130 ? 6.785 13.398 -13.477 1 92.88 130 GLY B N 1
ATOM 2516 C CA . GLY B 1 130 ? 8.156 13.898 -13.531 1 92.88 130 GLY B CA 1
ATOM 2517 C C . GLY B 1 130 ? 8.75 13.844 -14.93 1 92.88 130 GLY B C 1
ATOM 2518 O O . GLY B 1 130 ? 8.094 13.391 -15.867 1 92.88 130 GLY B O 1
ATOM 2519 N N . PRO B 1 131 ? 9.852 14.414 -15.062 1 96.62 131 PRO B N 1
ATOM 2520 C CA . PRO B 1 131 ? 10.766 14.914 -14.031 1 96.62 131 PRO B CA 1
ATOM 2521 C C . PRO B 1 131 ? 10.32 16.25 -13.438 1 96.62 131 PRO B C 1
ATOM 2523 O O . PRO B 1 131 ? 9.461 16.922 -14.008 1 96.62 131 PRO B O 1
ATOM 2526 N N . TRP B 1 132 ? 10.945 16.594 -12.258 1 97.88 132 TRP B N 1
ATOM 2527 C CA . TRP B 1 132 ? 10.5 17.734 -11.461 1 97.88 132 TRP B CA 1
ATOM 2528 C C . TRP B 1 132 ? 11.555 18.828 -11.438 1 97.88 132 TRP B C 1
ATOM 2530 O O . TRP B 1 132 ? 12.734 18.562 -11.227 1 97.88 132 TR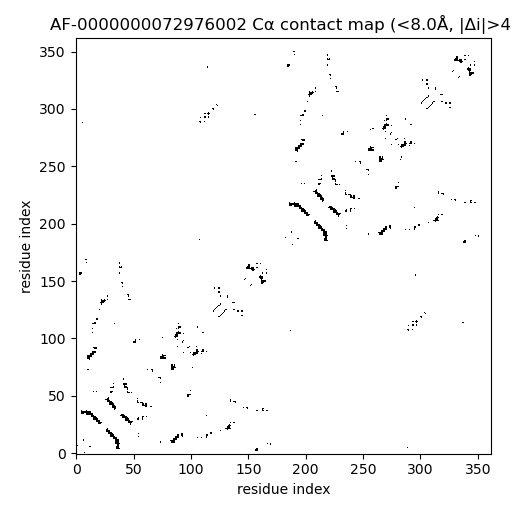P B O 1
ATOM 2540 N N . LYS B 1 133 ? 11.109 20.047 -11.625 1 97.25 133 LYS B N 1
ATOM 2541 C CA . LYS B 1 133 ? 12.039 21.172 -11.672 1 97.25 133 LYS B CA 1
ATOM 2542 C C . LYS B 1 133 ? 12.258 21.766 -10.281 1 97.25 133 LYS B C 1
ATOM 2544 O O . LYS B 1 133 ? 13.367 22.188 -9.953 1 97.25 133 LYS B O 1
ATOM 2549 N N . SER B 1 134 ? 11.141 21.797 -9.492 1 97.25 134 SER B N 1
ATOM 2550 C CA . SER B 1 134 ? 11.219 22.531 -8.234 1 97.25 134 SER B CA 1
ATOM 2551 C C . SER B 1 134 ? 10.266 21.953 -7.195 1 97.25 134 SER B C 1
ATOM 2553 O O . SER B 1 134 ? 9.391 21.156 -7.527 1 97.25 134 SER B O 1
ATOM 2555 N N . MET B 1 135 ? 10.422 22.422 -5.949 1 97.19 135 MET B N 1
ATOM 2556 C CA . MET B 1 135 ? 9.531 22.031 -4.863 1 97.19 135 MET B CA 1
ATOM 2557 C C . MET B 1 135 ? 8.109 22.5 -5.137 1 97.19 135 MET B C 1
ATOM 2559 O O . MET B 1 135 ? 7.145 21.797 -4.809 1 97.19 135 MET B O 1
ATOM 2563 N N . ARG B 1 136 ? 8 23.672 -5.719 1 97.69 136 ARG B N 1
ATOM 2564 C CA . ARG B 1 136 ? 6.68 24.234 -5.988 1 97.69 136 ARG B CA 1
ATOM 2565 C C . ARG B 1 136 ? 5.867 23.328 -6.898 1 97.69 136 ARG B C 1
ATOM 2567 O O . ARG B 1 136 ? 4.668 23.141 -6.691 1 97.69 136 ARG B O 1
ATOM 2574 N N . GLU B 1 137 ? 6.512 22.75 -7.879 1 98.19 137 GLU B N 1
ATOM 2575 C CA . GLU B 1 137 ? 5.828 21.812 -8.773 1 98.19 137 GLU B CA 1
ATOM 2576 C C . GLU B 1 137 ? 5.359 20.578 -8.023 1 98.19 137 GLU B C 1
ATOM 2578 O O . GLU B 1 137 ? 4.227 20.125 -8.203 1 98.19 137 GLU B O 1
ATOM 2583 N N . VAL B 1 138 ? 6.219 20.094 -7.18 1 98.44 138 VAL B N 1
ATOM 2584 C CA . VAL B 1 138 ? 5.887 18.906 -6.387 1 98.44 138 VAL B CA 1
ATOM 2585 C C . VAL B 1 138 ? 4.723 19.234 -5.453 1 98.44 138 VAL B C 1
ATOM 2587 O O . VAL B 1 138 ? 3.785 18.438 -5.324 1 98.44 138 VAL B O 1
ATOM 2590 N N . GLU B 1 139 ? 4.816 20.375 -4.867 1 98.12 139 GLU B N 1
ATOM 2591 C CA . GLU B 1 139 ? 3.793 20.828 -3.924 1 98.12 139 GLU B CA 1
ATOM 2592 C C . GLU B 1 139 ? 2.43 20.922 -4.598 1 98.12 139 GLU B C 1
ATOM 2594 O O . GLU B 1 139 ? 1.419 20.5 -4.039 1 98.12 139 GLU B O 1
ATOM 2599 N N . TRP B 1 140 ? 2.412 21.469 -5.719 1 98.44 140 TRP B N 1
ATOM 2600 C CA . TRP B 1 140 ? 1.167 21.656 -6.453 1 98.44 140 TRP B CA 1
ATOM 2601 C C . TRP B 1 140 ? 0.535 20.328 -6.82 1 98.44 140 TRP B C 1
ATOM 2603 O O . TRP B 1 140 ? -0.665 20.125 -6.617 1 98.44 140 TRP B O 1
ATOM 2613 N N . GLU B 1 141 ? 1.298 19.469 -7.359 1 98.62 141 GLU B N 1
ATOM 2614 C CA . GLU B 1 141 ? 0.763 18.172 -7.773 1 98.62 141 GLU B CA 1
ATOM 2615 C C . GLU B 1 141 ? 0.385 17.328 -6.566 1 98.62 141 GLU B C 1
ATOM 2617 O O . GLU B 1 141 ? -0.556 16.531 -6.629 1 98.62 141 GLU B O 1
ATOM 2622 N N . THR B 1 142 ? 1.137 17.562 -5.422 1 98.5 142 THR B N 1
ATOM 2623 C CA . THR B 1 142 ? 0.762 16.875 -4.188 1 98.5 142 THR B CA 1
ATOM 2624 C C . THR B 1 142 ? -0.602 17.359 -3.701 1 98.5 142 THR B C 1
ATOM 2626 O O . THR B 1 142 ? -1.439 16.562 -3.291 1 98.5 142 THR B O 1
ATOM 2629 N N . LEU B 1 143 ? -0.778 18.609 -3.76 1 98.19 143 LEU B N 1
ATOM 2630 C CA . LEU B 1 143 ? -2.053 19.203 -3.371 1 98.19 143 LEU B CA 1
ATOM 2631 C C . LEU B 1 143 ? -3.201 18.594 -4.164 1 98.19 143 LEU B C 1
ATOM 2633 O O . LEU B 1 143 ? -4.207 18.188 -3.588 1 98.19 143 LEU B O 1
ATOM 2637 N N . LYS B 1 144 ? -3.07 18.547 -5.445 1 98.62 144 LYS B N 1
ATOM 2638 C CA . LYS B 1 144 ? -4.102 17.984 -6.316 1 98.62 144 LYS B CA 1
ATOM 2639 C C . LYS B 1 144 ? -4.344 16.516 -6.012 1 98.62 144 LYS B C 1
ATOM 2641 O O . LYS B 1 144 ? -5.492 16.078 -5.93 1 98.62 144 LYS B O 1
ATOM 2646 N N . TRP B 1 145 ? -3.279 15.859 -5.848 1 98.62 145 TRP B N 1
ATOM 2647 C CA . TRP B 1 145 ? -3.375 14.414 -5.652 1 98.62 145 TRP B CA 1
ATOM 2648 C C . TRP B 1 145 ? -4.035 14.086 -4.316 1 98.62 145 TRP B C 1
ATOM 2650 O O . TRP B 1 145 ? -4.863 13.18 -4.234 1 98.62 145 TRP B O 1
ATOM 2660 N N . VAL B 1 146 ? -3.682 14.789 -3.268 1 98.56 146 VAL B N 1
ATOM 2661 C CA . VAL B 1 146 ? -4.262 14.539 -1.953 1 98.56 146 VAL B CA 1
ATOM 2662 C C . VAL B 1 146 ? -5.77 14.797 -1.998 1 98.56 146 VAL B C 1
ATOM 2664 O O . VAL B 1 146 ? -6.551 14.031 -1.429 1 98.56 146 VAL B O 1
ATOM 2667 N N . ASP B 1 147 ? -6.16 15.836 -2.623 1 98.5 147 ASP B N 1
ATOM 2668 C CA . ASP B 1 147 ? -7.586 16.109 -2.779 1 98.5 147 ASP B CA 1
ATOM 2669 C C . ASP B 1 147 ? -8.289 14.984 -3.531 1 98.5 147 ASP B C 1
ATOM 2671 O O . ASP B 1 147 ? -9.336 14.508 -3.1 1 98.5 147 ASP B O 1
ATOM 2675 N N . TRP B 1 148 ? -7.723 14.625 -4.621 1 98.56 148 TRP B N 1
ATOM 2676 C CA . TRP B 1 148 ? -8.297 13.547 -5.418 1 98.56 148 TRP B CA 1
ATOM 2677 C C . TRP B 1 148 ? -8.336 12.25 -4.617 1 98.56 148 TRP B C 1
ATOM 2679 O O . TRP B 1 148 ? -9.367 11.562 -4.59 1 98.56 148 TRP B O 1
ATOM 2689 N N . TYR B 1 149 ? -7.262 11.898 -3.971 1 98.31 149 TYR B N 1
ATOM 2690 C CA . TYR B 1 149 ? -7.141 10.695 -3.158 1 98.31 149 TYR B CA 1
ATOM 2691 C C . TYR B 1 149 ? -8.234 10.633 -2.1 1 98.31 149 TYR B C 1
ATOM 2693 O O . TYR B 1 149 ? -8.891 9.602 -1.937 1 98.31 149 TYR B O 1
ATOM 2701 N N . ASN B 1 150 ? -8.453 11.703 -1.412 1 98.25 150 ASN B N 1
ATOM 2702 C CA . ASN B 1 150 ? -9.391 11.742 -0.291 1 98.25 150 ASN B CA 1
ATOM 2703 C C . ASN B 1 150 ? -10.836 11.742 -0.767 1 98.25 150 ASN B C 1
ATOM 2705 O O . ASN B 1 150 ? -11.719 11.188 -0.101 1 98.25 150 ASN B O 1
ATOM 2709 N N . ASN B 1 151 ? -11.008 12.297 -1.942 1 98.44 151 ASN B N 1
ATOM 2710 C CA . ASN B 1 151 ? -12.391 12.617 -2.271 1 98.44 151 ASN B CA 1
ATOM 2711 C C . ASN B 1 151 ? -12.883 11.82 -3.477 1 98.44 151 ASN B C 1
ATOM 2713 O O . ASN B 1 151 ? -14.078 11.766 -3.748 1 98.44 151 ASN B O 1
ATOM 2717 N N . ARG B 1 152 ? -11.977 11.195 -4.18 1 97.94 152 ARG B N 1
ATOM 2718 C CA . ARG B 1 152 ? -12.406 10.539 -5.41 1 97.94 152 ARG B CA 1
ATOM 2719 C C . ARG B 1 152 ? -11.938 9.086 -5.453 1 97.94 152 ARG B C 1
ATOM 2721 O O . ARG B 1 152 ? -12.586 8.234 -6.07 1 97.94 152 ARG B O 1
ATOM 2728 N N . ARG B 1 153 ? -10.898 8.82 -4.812 1 96.69 153 ARG B N 1
ATOM 2729 C CA . ARG B 1 153 ? -10.359 7.465 -4.871 1 96.69 153 ARG B CA 1
ATOM 2730 C C . ARG B 1 153 ? -11.25 6.488 -4.117 1 96.69 153 ARG B C 1
ATOM 2732 O O . ARG B 1 153 ? -11.594 6.719 -2.955 1 96.69 153 ARG B O 1
ATOM 2739 N N . LEU B 1 154 ? -11.531 5.402 -4.77 1 93.88 154 LEU B N 1
ATOM 2740 C CA . LEU B 1 154 ? -12.234 4.301 -4.121 1 93.88 154 LEU B CA 1
ATOM 2741 C C . LEU B 1 154 ? -11.25 3.291 -3.543 1 93.88 154 LEU B C 1
ATOM 2743 O O . LEU B 1 154 ? -10.352 2.824 -4.246 1 93.88 154 LEU B O 1
ATOM 2747 N N . LEU B 1 155 ? -11.375 3 -2.277 1 92.19 155 LEU B N 1
ATOM 2748 C CA . LEU B 1 155 ? -10.43 2.109 -1.608 1 92.19 155 LEU B CA 1
ATOM 2749 C C . LEU B 1 155 ? -11.102 0.788 -1.246 1 92.19 155 LEU B C 1
ATOM 2751 O O . LEU B 1 155 ? -12.141 0.773 -0.586 1 92.19 155 LEU B O 1
ATOM 2755 N N . GLY B 1 156 ? -10.469 -0.315 -1.564 1 86.06 156 GLY B N 1
ATOM 2756 C CA . GLY B 1 156 ? -10.969 -1.652 -1.288 1 86.06 156 GLY B CA 1
ATOM 2757 C C . GLY B 1 156 ? -11.109 -1.945 0.194 1 86.06 156 GLY B C 1
ATOM 2758 O O . GLY B 1 156 ? -12.141 -2.436 0.645 1 86.06 156 GLY B O 1
ATOM 2759 N N . PRO B 1 157 ? -10.148 -1.591 0.986 1 83.81 157 PRO B N 1
ATOM 2760 C CA . PRO B 1 157 ? -10.156 -1.945 2.408 1 83.81 157 PRO B CA 1
ATOM 2761 C C . PRO B 1 157 ? -11.312 -1.301 3.168 1 83.81 157 PRO B C 1
ATOM 2763 O O . PRO B 1 157 ? -11.68 -1.763 4.254 1 83.81 157 PRO B O 1
ATOM 2766 N N . ILE B 1 158 ? -11.891 -0.226 2.631 1 89.62 158 ILE B N 1
ATOM 2767 C CA . ILE B 1 158 ? -12.961 0.445 3.357 1 89.62 158 ILE B CA 1
ATOM 2768 C C . ILE B 1 158 ? -14.266 0.329 2.576 1 89.62 158 ILE B C 1
ATOM 2770 O O . ILE B 1 158 ? -15.148 1.186 2.693 1 89.62 158 ILE B O 1
ATOM 2774 N N . GLY B 1 159 ? -14.398 -0.636 1.684 1 86.94 159 GLY B N 1
ATOM 2775 C CA . GLY B 1 159 ? -15.648 -0.979 1.024 1 86.94 159 GLY B CA 1
ATOM 2776 C C . GLY B 1 159 ? -15.859 -0.226 -0.274 1 86.94 159 GLY B C 1
ATOM 2777 O O . GLY B 1 159 ? -17 0.099 -0.627 1 86.94 159 GLY B O 1
ATOM 2778 N N . TYR B 1 160 ? -14.797 0.203 -0.868 1 91.12 160 TYR B N 1
ATOM 2779 C CA . TYR B 1 160 ? -14.82 0.85 -2.176 1 91.12 160 TYR B CA 1
ATOM 2780 C C . TYR B 1 160 ? -15.586 2.166 -2.119 1 91.12 160 TYR B C 1
ATOM 2782 O O . TYR B 1 160 ? -16.453 2.43 -2.963 1 91.12 160 TYR B O 1
ATOM 2790 N N . ILE B 1 161 ? -15.406 2.859 -1.125 1 95.25 161 ILE B N 1
ATOM 2791 C CA . ILE B 1 161 ? -15.812 4.254 -0.99 1 95.25 161 ILE B CA 1
ATOM 2792 C C . ILE B 1 161 ? -14.586 5.129 -0.754 1 95.25 161 ILE B C 1
ATOM 2794 O O . ILE B 1 161 ? -13.484 4.617 -0.528 1 95.25 161 ILE B O 1
ATOM 2798 N N . THR B 1 162 ? -14.797 6.43 -0.896 1 97.5 162 THR B N 1
ATOM 2799 C CA . THR B 1 162 ? -13.648 7.316 -0.72 1 97.5 162 THR B CA 1
ATOM 2800 C C . THR B 1 162 ? -13.344 7.512 0.762 1 97.5 162 THR B C 1
ATOM 2802 O O . THR B 1 162 ? -14.219 7.348 1.611 1 97.5 162 THR B O 1
ATOM 2805 N N . PRO B 1 163 ? -12.117 7.883 1.059 1 97.38 163 PRO B N 1
ATOM 2806 C CA . PRO B 1 163 ? -11.789 8.18 2.455 1 97.38 163 PRO B CA 1
ATOM 2807 C C . PRO B 1 163 ? -12.719 9.227 3.068 1 97.38 163 PRO B C 1
ATOM 2809 O O . PRO B 1 163 ? -13.172 9.062 4.207 1 97.38 163 PRO B O 1
ATOM 2812 N N . ALA B 1 164 ? -13.055 10.234 2.346 1 97.06 164 ALA B N 1
ATOM 2813 C CA . ALA B 1 164 ? -13.945 11.289 2.828 1 97.06 164 ALA B CA 1
ATOM 2814 C C . ALA B 1 164 ? -15.344 10.742 3.102 1 97.06 164 ALA B C 1
ATOM 2816 O O . ALA B 1 164 ? -15.953 11.062 4.125 1 97.06 164 ALA B O 1
ATOM 2817 N N . GLU B 1 165 ? -15.844 9.938 2.191 1 97.12 165 GLU B N 1
ATOM 2818 C CA . GLU B 1 165 ? -17.172 9.359 2.348 1 97.12 165 GLU B CA 1
ATOM 2819 C C . GLU B 1 165 ? -17.234 8.438 3.566 1 97.12 165 GLU B C 1
ATOM 2821 O O . GLU B 1 165 ? -18.25 8.398 4.266 1 97.12 165 GLU B O 1
ATOM 2826 N N . ALA B 1 166 ? -16.219 7.676 3.777 1 95.12 166 ALA B N 1
ATOM 2827 C CA . ALA B 1 166 ? -16.172 6.785 4.934 1 95.12 166 ALA B CA 1
ATOM 2828 C C . ALA B 1 166 ? -16.266 7.57 6.238 1 95.12 166 ALA B C 1
ATOM 2830 O O . ALA B 1 166 ? -17 7.176 7.152 1 95.12 166 ALA B O 1
ATOM 2831 N N . GLU B 1 167 ? -15.516 8.617 6.348 1 93.75 167 GLU B N 1
ATOM 2832 C CA . GLU B 1 167 ? -15.562 9.461 7.535 1 93.75 167 GLU B CA 1
ATOM 2833 C C . GLU B 1 167 ? -16.938 10.102 7.703 1 93.75 167 GLU B C 1
ATOM 2835 O O . GLU B 1 167 ? -17.469 10.156 8.812 1 93.75 167 GLU B O 1
ATOM 2840 N N . GLU B 1 168 ? -17.484 10.578 6.66 1 94 168 GLU B N 1
ATOM 2841 C CA . GLU B 1 168 ? -18.812 11.18 6.691 1 94 168 GLU B CA 1
ATOM 2842 C C . GLU B 1 168 ? -19.859 10.18 7.172 1 94 168 GLU B C 1
ATOM 2844 O O . GLU B 1 168 ? -20.75 10.539 7.945 1 94 168 GLU B O 1
ATOM 2849 N N . ALA B 1 169 ? -19.781 9.023 6.641 1 92.94 169 ALA B N 1
ATOM 2850 C CA . ALA B 1 169 ? -20.719 7.977 7.039 1 92.94 169 ALA B CA 1
ATOM 2851 C C . ALA B 1 169 ? -20.641 7.707 8.539 1 92.94 169 ALA B C 1
ATOM 2853 O O . ALA B 1 169 ? -21.656 7.484 9.195 1 92.94 169 ALA B O 1
ATOM 2854 N N . PHE B 1 170 ? -19.422 7.73 9.055 1 90.88 170 PHE B N 1
ATOM 2855 C CA . PHE B 1 170 ? -19.234 7.52 10.484 1 90.88 170 PHE B CA 1
ATOM 2856 C C . PHE B 1 170 ? -19.938 8.602 11.289 1 90.88 170 PHE B C 1
ATOM 2858 O O . PHE B 1 170 ? -20.688 8.305 12.219 1 90.88 170 PHE B O 1
ATOM 2865 N N . TYR B 1 171 ? -19.688 9.828 10.961 1 89.44 171 TYR B N 1
ATOM 2866 C CA . TYR B 1 171 ? -20.266 10.938 11.711 1 89.44 171 TYR B CA 1
ATOM 2867 C C . TYR B 1 171 ? -21.781 11.008 11.523 1 89.44 171 TYR B C 1
ATOM 2869 O O . TYR B 1 171 ? -22.5 11.398 12.438 1 89.44 171 TYR B O 1
ATOM 2877 N N . ALA B 1 172 ? -22.266 10.633 10.359 1 88.94 172 ALA B N 1
ATOM 2878 C CA . ALA B 1 172 ? -23.703 10.586 10.117 1 88.94 172 ALA B CA 1
ATOM 2879 C C . ALA B 1 172 ? -24.375 9.547 11.008 1 88.94 172 ALA B C 1
ATOM 2881 O O . ALA B 1 172 ? -25.484 9.773 11.516 1 88.94 172 ALA B O 1
ATOM 2882 N N . ASN B 1 173 ? -23.75 8.453 11.109 1 86.44 173 ASN B N 1
ATOM 2883 C CA . ASN B 1 173 ? -24.281 7.395 11.961 1 86.44 173 ASN B CA 1
ATOM 2884 C C . ASN B 1 173 ? -24.266 7.793 13.438 1 86.44 173 ASN B C 1
ATOM 2886 O O . ASN B 1 173 ? -25.141 7.402 14.195 1 86.44 173 ASN B O 1
ATOM 2890 N N . LEU B 1 174 ? -23.234 8.508 13.844 1 82.31 174 LEU B N 1
ATOM 2891 C CA . LEU B 1 174 ? -23.141 8.992 15.211 1 82.31 174 LEU B CA 1
ATOM 2892 C C . LEU B 1 174 ? -24.266 9.984 15.508 1 82.31 174 LEU B C 1
ATOM 2894 O O . LEU B 1 174 ? -24.859 9.953 16.594 1 82.31 174 LEU B O 1
ATOM 2898 N N . ASN B 1 175 ? -24.547 10.789 14.586 1 77.69 175 ASN B N 1
ATOM 2899 C CA . ASN B 1 175 ? -25.609 11.773 14.758 1 77.69 175 ASN B CA 1
ATOM 2900 C C . ASN B 1 175 ? -26.984 11.117 14.805 1 77.69 175 ASN B C 1
ATOM 2902 O O . ASN B 1 175 ? -27.859 11.555 15.539 1 77.69 175 ASN B O 1
ATOM 2906 N N . LYS B 1 176 ? -27.156 10.102 14.047 1 75.81 176 LYS B N 1
ATOM 2907 C CA . LYS B 1 176 ? -28.438 9.383 14.055 1 75.81 176 LYS B CA 1
ATOM 2908 C C . LYS B 1 176 ? -28.656 8.664 15.383 1 75.81 176 LYS B C 1
ATOM 2910 O O . LYS B 1 176 ? -29.766 8.641 15.906 1 75.81 176 LYS B O 1
ATOM 2915 N N . LEU B 1 177 ? -27.594 8.148 15.906 1 71.19 177 LEU B N 1
ATOM 2916 C CA . LEU B 1 177 ? -27.688 7.445 17.188 1 71.19 177 LEU B CA 1
ATOM 2917 C C . LEU B 1 177 ? -27.953 8.422 18.328 1 71.19 177 LEU B C 1
ATOM 2919 O O . LEU B 1 177 ? -28.672 8.102 19.266 1 71.19 177 LEU B O 1
ATOM 2923 N N . ASP B 1 178 ? -27.391 9.523 18.266 1 69.12 178 ASP B N 1
ATOM 2924 C CA . ASP B 1 178 ? -27.609 10.547 19.281 1 69.12 178 ASP B CA 1
ATOM 2925 C C . ASP B 1 178 ? -29.031 11.078 19.219 1 69.12 178 ASP B C 1
ATOM 2927 O O . ASP B 1 178 ? -29.609 11.453 20.25 1 69.12 178 ASP B O 1
ATOM 2931 N N . MET B 1 179 ? -29.547 11.023 18.016 1 67.31 179 MET B N 1
ATOM 2932 C CA . MET B 1 179 ? -30.922 11.531 17.875 1 67.31 179 MET B CA 1
ATOM 2933 C C . MET B 1 179 ? -31.938 10.516 18.359 1 67.31 179 MET B C 1
ATOM 2935 O O . MET B 1 179 ? -33 10.883 18.844 1 67.31 179 MET B O 1
ATOM 2939 N N . VAL B 1 180 ? -31.578 9.289 18.172 1 65.5 180 VAL B N 1
ATOM 2940 C CA . VAL B 1 180 ? -32.531 8.258 18.594 1 65.5 180 VAL B CA 1
ATOM 2941 C C . VAL B 1 180 ? -32.375 7.984 20.078 1 65.5 180 VAL B C 1
ATOM 2943 O O . VAL B 1 180 ? -33.25 7.383 20.703 1 65.5 180 VAL B O 1
ATOM 2946 N N . ALA B 1 181 ? -31.344 8.406 20.734 1 52.56 181 ALA B N 1
ATOM 2947 C CA . ALA B 1 181 ? -31.219 8.172 22.172 1 52.56 181 ALA B CA 1
ATOM 2948 C C . ALA B 1 181 ? -31.891 9.289 22.969 1 52.56 181 ALA B C 1
ATOM 2950 O O . ALA B 1 181 ? -32 10.422 22.484 1 52.56 181 ALA B O 1
#

Foldseek 3Di:
DPVLFPQQAWQAEKEKDKDWAAAQVGIKIKMFIATRGLRATQFMFIDRDDALVRNVVRVVSSCVSVPDPVCVPCPLDPDDDSPHGAYEYEPNCVVSVSDDPSHYHDDPVSNVSNVVVVVCCCVVPRVPPDDHHDRVVVVVSVVVVSVCQQQPAQDVSQPGHHSVVSNVVRVVVVVVVVVVD/DPVLFPQQAWQAEKEKDKDWAAAQVAIKIKMFIATRGLRATQFMFIDRDDALVRNVVRVVSSCVSVDDPVCVPCPLDPDDDSPHGAYEYEPNCVVSVSDDPSHYHDDPVSNVSNVVVVVCCCVVPRVPPDDHHDRVVVVVSVVVVSVCQQQPAQDVSQPGHHSVVSNVVRVVVVVVVVVVD

Organism: NCBI:txid391626

Sequence (362 aa):
MNRLFKADRPNKLWVSDFTYVPTWSGTVYVAFVIDVFARRIVGWRTSTSMKTQFVLDALEQAIWQRKTPDNKALVHHSDRGSQYLSIKYTERLAEAEIDLSVGTVGDAYDNALAECVIGLFKTEVINQIGPWKSMREVEWETLKWVDWYNNRRLLGPIGYITPAEAEEAFYANLNKLDMVAMNRLFKADRPNKLWVSDFTYVPTWSGTVYVAFVIDVFARRIVGWRTSTSMKTQFVLDALEQAIWQRKTPDNKALVHHSDRGSQYLSIKYTERLAEAEIDLSVGTVGDAYDNALAECVIGLFKTEVINQIGPWKSMREVEWETLKWVDWYNNRRLLGPIGYITPAEAEEAFYANLNKLDMVA

Radius of gyration: 21.33 Å; Cα contacts (8 Å, |Δi|>4): 622; chains: 2; bounding box: 66×55×52 Å

Solvent-accessible surface area (backbone atoms only — not comparable to full-atom values): 19499 Å² total; per-residue (Å²): 132,77,81,72,33,95,30,92,41,82,63,38,36,34,39,31,41,67,50,76,43,77,31,74,75,43,56,27,34,41,26,40,29,28,26,54,35,51,63,26,71,56,20,55,31,72,33,76,55,98,45,57,60,46,51,51,48,11,48,50,49,22,51,60,70,63,45,41,95,85,42,79,60,79,43,68,50,85,65,92,61,94,87,30,27,42,40,25,29,18,64,69,38,50,70,69,63,38,77,53,90,77,43,44,76,42,56,68,42,50,35,37,48,48,48,34,55,52,50,48,48,41,54,69,42,54,68,63,64,47,86,43,64,42,61,67,59,53,46,51,54,47,52,53,45,53,51,41,48,25,66,63,35,63,35,70,80,71,72,56,38,21,23,50,53,50,51,47,51,50,54,52,52,51,51,52,52,59,65,73,95,132,77,82,74,36,93,30,92,42,81,64,37,35,34,39,33,39,68,51,75,44,77,29,74,75,41,56,27,32,40,28,41,27,28,24,54,38,50,63,24,70,55,20,57,33,71,33,77,55,97,46,56,60,46,51,50,49,11,50,50,49,22,51,60,70,63,46,40,94,85,42,79,62,81,42,71,44,89,65,91,59,93,87,31,29,43,42,25,30,18,63,68,38,50,68,68,66,37,78,55,90,78,44,44,75,42,55,67,41,50,35,36,48,48,48,33,55,50,50,50,46,40,54,68,42,54,67,63,63,45,84,43,64,40,62,67,60,53,46,52,53,47,53,53,46,52,52,41,48,26,66,63,35,63,34,71,84,71,71,55,38,20,22,49,55,50,51,49,52,51,56,51,52,52,52,52,51,60,66,74,96

pLDDT: mean 84.78, std 16.96, range [29.09, 98.62]

InterPro domains:
  IPR001584 Integrase, catalytic core [PF00665] (8-107)
  IPR001584 Integrase, catalytic core [PF13333] (115-165)
  IPR001584 Integrase, catalytic core [PS50994] (6-171)
  IPR012337 Ribonuclease H-like superfamily [SSF53098] (2-165)
  IPR036397 Ribonuclease H superfamily [G3DSA:3.30.420.10] (5-166)
  IPR048020 IS3 transposase [NF033516] (2-167)
  IPR050900 Transposase IS3/IS150/IS904 [PTHR46889] (2-171)

Secondary structure (DSSP, 8-state):
--TT-SSSSTTSEEEEEEEEEEETTEEEEEEEEEETTTTEEEEEEEESS--HHHHHHHHHHHHHHH-BTTBTT-----SS-TTS-EEEE-HHHHHTT---TT-EE--HHHHHHHHHHHHHHIIIIIHHH-----HHHHHHHHHHHHHHHHHT--BGGGTSB-HHHHHHHHHHHHHHHHHH-/--TT-SSSSTTSEEEEEEEEEEETTEEEEEEEEEETTTTEEEEEEEESS--HHHHHHHHHHHHHHH-BTTBTT-----SS-TTS-EEEE-HHHHHTT---TT-EE--HHHHHHHHHHHHHHIIIIIHHH-----HHHHHHHHHHHHHHHHHT--BGGGTSB-HHHHHHHHHHHHHHHHHH-